Protein AF-A0A0Q4QFF4-F1 (afdb_monomer)

Structure (mmCIF, N/CA/C/O backbone):
data_AF-A0A0Q4QFF4-F1
#
_entry.id   AF-A0A0Q4QFF4-F1
#
loop_
_atom_site.group_PDB
_atom_site.id
_atom_site.type_symbol
_atom_site.label_atom_id
_atom_site.label_alt_id
_atom_site.label_comp_id
_atom_site.label_asym_id
_atom_site.label_entity_id
_atom_site.label_seq_id
_atom_site.pdbx_PDB_ins_code
_atom_site.Cartn_x
_atom_site.Cartn_y
_atom_site.Cartn_z
_atom_site.occupancy
_atom_site.B_iso_or_equiv
_atom_site.auth_seq_id
_atom_site.auth_comp_id
_atom_site.auth_asym_id
_atom_site.auth_atom_id
_atom_site.pdbx_PDB_model_num
ATOM 1 N N . MET A 1 1 ? 19.809 -1.925 -0.494 1.00 55.62 1 MET A N 1
ATOM 2 C CA . MET A 1 1 ? 20.205 -1.877 0.925 1.00 55.62 1 MET A CA 1
ATOM 3 C C . MET A 1 1 ? 18.982 -1.470 1.728 1.00 55.62 1 MET A C 1
ATOM 5 O O . MET A 1 1 ? 18.421 -0.425 1.428 1.00 55.62 1 MET A O 1
ATOM 9 N N . ASN A 1 2 ? 18.565 -2.294 2.691 1.00 56.81 2 ASN A N 1
ATOM 10 C CA . ASN A 1 2 ? 17.506 -1.934 3.639 1.00 56.81 2 ASN A CA 1
ATOM 11 C C . ASN A 1 2 ? 18.194 -1.428 4.901 1.00 56.81 2 ASN A C 1
ATOM 13 O O . ASN A 1 2 ? 19.084 -2.106 5.424 1.00 56.81 2 ASN A O 1
ATOM 17 N N . ARG A 1 3 ? 17.832 -0.232 5.363 1.00 56.16 3 ARG A N 1
ATOM 18 C CA . ARG A 1 3 ? 18.424 0.361 6.559 1.00 56.16 3 ARG A CA 1
ATOM 19 C C . ARG A 1 3 ? 17.317 0.742 7.530 1.00 56.16 3 ARG A C 1
ATOM 21 O O . ARG A 1 3 ? 16.656 1.761 7.370 1.00 56.16 3 ARG A O 1
ATOM 28 N N . GLN A 1 4 ? 17.153 -0.077 8.563 1.00 70.06 4 GLN A N 1
ATOM 29 C CA . GLN A 1 4 ? 16.378 0.302 9.736 1.00 70.06 4 GLN A CA 1
ATOM 30 C C . GLN A 1 4 ? 17.232 1.244 10.588 1.00 70.06 4 GLN A C 1
ATOM 32 O O . GLN A 1 4 ? 18.319 0.869 11.034 1.00 70.06 4 GLN A O 1
ATOM 37 N N . LEU A 1 5 ? 16.771 2.477 10.786 1.00 58.22 5 LEU A N 1
ATOM 38 C CA . LEU A 1 5 ? 17.536 3.497 11.507 1.00 58.22 5 LEU A CA 1
ATOM 39 C C . LEU A 1 5 ? 17.232 3.489 13.009 1.00 58.22 5 LEU A C 1
ATOM 41 O O . LEU A 1 5 ? 18.098 3.871 13.800 1.00 58.22 5 LEU A O 1
ATOM 45 N N . ARG A 1 6 ? 16.037 3.030 13.414 1.00 56.00 6 ARG A N 1
ATOM 46 C CA . ARG A 1 6 ? 15.617 2.908 14.820 1.00 56.00 6 ARG A CA 1
ATOM 47 C C . ARG A 1 6 ? 14.670 1.726 15.056 1.00 56.00 6 ARG A C 1
ATOM 49 O O . ARG A 1 6 ? 13.931 1.314 14.165 1.00 56.00 6 ARG A O 1
ATOM 56 N N . PHE A 1 7 ? 14.702 1.198 16.278 1.00 49.38 7 PHE A N 1
ATOM 57 C CA . PHE A 1 7 ? 13.760 0.196 16.780 1.00 49.38 7 PHE A CA 1
ATOM 58 C C . PHE A 1 7 ? 12.780 0.882 17.737 1.00 49.38 7 PHE A C 1
ATOM 60 O O . PHE A 1 7 ? 13.212 1.629 18.617 1.00 49.38 7 PHE A O 1
ATOM 67 N N . TYR A 1 8 ? 11.480 0.641 17.570 1.00 56.25 8 TYR A N 1
ATOM 68 C CA . TYR A 1 8 ? 10.456 1.147 18.481 1.00 56.25 8 TYR A CA 1
ATOM 69 C C . TYR A 1 8 ? 10.035 0.041 19.442 1.00 56.25 8 TYR A C 1
ATOM 71 O O . TYR A 1 8 ? 9.457 -0.957 19.033 1.00 56.25 8 TYR A O 1
ATOM 79 N N . GLU A 1 9 ? 10.316 0.218 20.733 1.00 48.72 9 GLU A N 1
ATOM 80 C CA . GLU A 1 9 ? 9.794 -0.672 21.783 1.00 48.72 9 GLU A CA 1
ATOM 81 C C . GLU A 1 9 ? 8.404 -0.231 22.280 1.00 48.72 9 GLU A C 1
ATOM 83 O O . GLU A 1 9 ? 7.722 -0.985 22.973 1.00 48.72 9 GLU A O 1
ATOM 88 N N . ASN A 1 10 ? 7.961 0.985 21.930 1.00 52.47 10 ASN A N 1
ATOM 89 C CA . ASN A 1 10 ? 6.735 1.574 22.460 1.00 52.47 10 ASN A CA 1
ATOM 90 C C . ASN A 1 10 ? 5.576 1.523 21.449 1.00 52.47 10 ASN A C 1
ATOM 92 O O . ASN A 1 10 ? 5.543 2.292 20.488 1.00 52.47 10 ASN A O 1
ATOM 96 N N . LYS A 1 11 ? 4.588 0.661 21.723 1.00 59.59 11 LYS A N 1
ATOM 97 C CA . LYS A 1 11 ? 3.359 0.491 20.925 1.00 59.59 11 LYS A CA 1
ATOM 98 C C . LYS A 1 11 ? 2.520 1.764 20.780 1.00 59.59 11 LYS A C 1
ATOM 100 O O . LYS A 1 11 ? 1.732 1.865 19.847 1.00 59.59 11 LYS A O 1
ATOM 105 N N . GLU A 1 12 ? 2.681 2.742 21.672 1.00 61.84 12 GLU A N 1
ATOM 106 C CA . GLU A 1 12 ? 1.946 4.011 21.585 1.00 61.84 12 GLU A CA 1
ATOM 107 C C . GLU A 1 12 ? 2.327 4.839 20.353 1.00 61.84 12 GLU A C 1
ATOM 109 O O . GLU A 1 12 ? 1.502 5.600 19.850 1.00 61.84 12 GLU A O 1
ATOM 114 N N . LEU A 1 13 ? 3.542 4.662 19.825 1.00 61.47 13 LEU A N 1
ATOM 115 C CA . LEU A 1 13 ? 4.001 5.399 18.650 1.00 61.47 13 LEU A CA 1
ATOM 116 C C . LEU A 1 13 ? 3.318 4.922 17.366 1.00 61.47 13 LEU A C 1
ATOM 118 O O . LEU A 1 13 ? 3.012 5.762 16.528 1.00 61.47 13 LEU A O 1
ATOM 122 N N . GLY A 1 14 ? 2.969 3.635 17.242 1.00 61.97 14 GLY A N 1
ATOM 123 C CA . GLY A 1 14 ? 2.238 3.103 16.079 1.00 61.97 14 GLY A CA 1
ATOM 124 C C . GLY A 1 14 ? 0.852 3.735 15.872 1.00 61.97 14 GLY A C 1
ATOM 125 O O . GLY A 1 14 ? 0.337 3.747 14.755 1.00 61.97 14 GLY A O 1
ATOM 126 N N . ASN A 1 15 ? 0.273 4.322 16.929 1.00 70.94 15 ASN A N 1
ATOM 127 C CA . ASN A 1 15 ? -0.985 5.077 16.875 1.00 70.94 15 ASN A CA 1
ATOM 128 C C . ASN A 1 15 ? -0.821 6.523 16.384 1.00 70.94 15 ASN A C 1
ATOM 130 O O . ASN A 1 15 ? -1.822 7.191 16.100 1.00 70.94 15 ASN A O 1
ATOM 134 N N . LEU A 1 16 ? 0.406 7.036 16.322 1.00 80.94 16 LEU A N 1
ATOM 135 C CA . LEU A 1 16 ? 0.681 8.363 15.795 1.00 80.94 16 LEU A CA 1
ATOM 136 C C . LEU A 1 16 ? 0.785 8.313 14.268 1.00 80.94 16 LEU A C 1
ATOM 138 O O . LEU A 1 16 ? 1.124 7.290 13.675 1.00 80.94 16 LEU A O 1
ATOM 142 N N . ARG A 1 17 ? 0.458 9.434 13.624 1.00 86.75 17 ARG A N 1
ATOM 143 C CA . ARG A 1 17 ? 0.430 9.530 12.165 1.00 86.75 17 ARG A CA 1
ATOM 144 C C . ARG A 1 17 ? 1.851 9.691 11.622 1.00 86.75 17 ARG A C 1
ATOM 146 O O . ARG A 1 17 ? 2.509 10.688 11.911 1.00 86.75 17 ARG A O 1
ATOM 153 N N . HIS A 1 18 ? 2.303 8.684 10.884 1.00 92.75 18 HIS A N 1
ATOM 154 C CA . HIS A 1 18 ? 3.597 8.648 10.203 1.00 92.75 18 HIS A CA 1
ATOM 155 C C . HIS A 1 18 ? 3.487 9.239 8.800 1.00 92.75 18 HIS A C 1
ATOM 157 O O . HIS A 1 18 ? 2.382 9.415 8.284 1.00 92.75 18 HIS A O 1
ATOM 163 N N . LYS A 1 19 ? 4.631 9.493 8.165 1.00 95.06 19 LYS A N 1
ATOM 164 C CA . LYS A 1 19 ? 4.699 9.856 6.748 1.00 95.06 19 LYS A CA 1
ATOM 165 C C . LYS A 1 19 ? 5.555 8.853 6.001 1.00 95.06 19 LYS A C 1
ATOM 167 O O . LYS A 1 19 ? 6.591 8.430 6.504 1.00 95.06 19 LYS A O 1
ATOM 172 N N . ALA A 1 20 ? 5.144 8.496 4.798 1.00 95.38 20 ALA A N 1
ATOM 173 C CA . ALA A 1 20 ? 5.940 7.673 3.910 1.00 95.38 20 ALA A CA 1
ATOM 174 C C . ALA A 1 20 ? 5.955 8.233 2.493 1.00 95.38 20 ALA A C 1
ATOM 176 O O . ALA A 1 20 ? 5.012 8.874 2.026 1.00 95.38 20 ALA A O 1
ATOM 177 N N . SER A 1 21 ? 7.048 7.951 1.796 1.00 95.25 21 SER A N 1
ATOM 178 C CA . SER A 1 21 ? 7.182 8.195 0.367 1.00 95.25 21 SER A CA 1
ATOM 179 C C . SER A 1 21 ? 7.763 6.966 -0.312 1.00 95.25 21 SER A C 1
ATOM 181 O O . SER A 1 21 ? 8.616 6.278 0.257 1.00 95.25 21 SER A O 1
ATOM 183 N N . PHE A 1 22 ? 7.304 6.700 -1.531 1.00 95.31 22 PHE A N 1
ATOM 184 C CA . PHE A 1 22 ? 7.865 5.668 -2.392 1.00 95.31 22 PHE A CA 1
ATOM 185 C C . PHE A 1 22 ? 7.990 6.176 -3.827 1.00 95.31 22 PHE A C 1
ATOM 187 O O . PHE A 1 22 ? 7.211 7.018 -4.281 1.00 95.31 22 PHE A O 1
ATOM 194 N N . ALA A 1 23 ? 8.986 5.660 -4.538 1.00 94.12 23 ALA A N 1
ATOM 195 C CA . ALA A 1 23 ? 9.264 6.016 -5.920 1.00 94.12 23 ALA A CA 1
ATOM 196 C C . ALA A 1 23 ? 9.871 4.829 -6.672 1.00 94.12 23 ALA A C 1
ATOM 198 O O . ALA A 1 23 ? 10.491 3.946 -6.066 1.00 94.12 23 ALA A O 1
ATOM 199 N N . ALA A 1 24 ? 9.725 4.851 -7.998 1.00 93.44 24 ALA A N 1
ATOM 200 C CA . ALA A 1 24 ? 10.491 4.012 -8.903 1.00 93.44 24 ALA A CA 1
ATOM 201 C C . ALA A 1 24 ? 11.163 4.866 -9.985 1.00 93.44 24 ALA A C 1
ATOM 203 O O . ALA A 1 24 ? 10.656 5.912 -10.386 1.00 93.44 24 ALA A O 1
ATOM 204 N N . ALA A 1 25 ? 12.315 4.415 -10.474 1.00 91.75 25 ALA A N 1
ATOM 205 C CA . ALA A 1 25 ? 13.051 5.086 -11.536 1.00 91.75 25 ALA A CA 1
ATOM 206 C C . ALA A 1 25 ? 13.694 4.082 -12.495 1.00 91.75 25 ALA A C 1
ATOM 208 O O . ALA A 1 25 ? 14.156 3.010 -12.090 1.00 91.75 25 ALA A O 1
ATOM 209 N N . HIS A 1 26 ? 13.792 4.473 -13.765 1.00 90.75 26 HIS A N 1
ATOM 210 C CA . HIS A 1 26 ? 14.536 3.716 -14.764 1.00 90.75 26 HIS A CA 1
ATOM 211 C C . HIS A 1 26 ? 16.027 3.620 -14.406 1.00 90.75 26 HIS A C 1
ATOM 213 O O . HIS A 1 26 ? 16.663 4.596 -14.003 1.00 90.75 26 HIS A O 1
ATOM 219 N N . SER A 1 27 ? 16.596 2.434 -14.613 1.00 81.38 27 SER A N 1
ATOM 220 C CA . SER A 1 27 ? 18.037 2.176 -14.646 1.00 81.38 27 SER A CA 1
ATOM 221 C C . SER A 1 27 ? 18.423 1.556 -15.994 1.00 81.38 27 SER A C 1
ATOM 223 O O . SER A 1 27 ? 17.554 1.005 -16.666 1.00 81.38 27 SER A O 1
ATOM 225 N N . PRO A 1 28 ? 19.708 1.595 -16.403 1.00 75.06 28 PRO A N 1
ATOM 226 C CA . PRO A 1 28 ? 20.135 1.128 -17.728 1.00 75.06 28 PRO A CA 1
ATOM 227 C C . PRO A 1 28 ? 19.685 -0.293 -18.113 1.00 75.06 28 PRO A C 1
ATOM 229 O O . PRO A 1 28 ? 19.409 -0.525 -19.282 1.00 75.06 28 PRO A O 1
ATOM 232 N N . ASP A 1 29 ? 19.551 -1.203 -17.138 1.00 79.62 29 ASP A N 1
ATOM 233 C CA . ASP A 1 29 ? 19.195 -2.617 -17.366 1.00 79.62 29 ASP A CA 1
ATOM 234 C C . ASP A 1 29 ? 18.102 -3.135 -16.407 1.00 79.62 29 ASP A C 1
ATOM 236 O O . ASP A 1 29 ? 17.902 -4.340 -16.266 1.00 79.62 29 ASP A O 1
ATOM 240 N N . SER A 1 30 ? 17.472 -2.249 -15.635 1.00 85.88 30 SER A N 1
ATOM 241 C CA . SER A 1 30 ? 16.569 -2.633 -14.544 1.00 85.88 30 SER A CA 1
ATOM 242 C C . SER A 1 30 ? 15.702 -1.450 -14.115 1.00 85.88 30 SER A C 1
ATOM 244 O O . SER A 1 30 ? 15.835 -0.347 -14.642 1.00 85.88 30 SER A O 1
ATOM 246 N N . MET A 1 31 ? 14.893 -1.638 -13.079 1.00 92.12 31 MET A N 1
ATOM 247 C CA . MET A 1 31 ? 14.288 -0.530 -12.342 1.00 92.12 31 MET A CA 1
ATOM 248 C C . MET A 1 31 ? 14.974 -0.368 -10.987 1.00 92.12 31 MET A C 1
ATOM 250 O O . MET A 1 31 ? 15.637 -1.284 -10.489 1.00 92.12 31 MET A O 1
ATOM 254 N N . SER A 1 32 ? 14.839 0.812 -10.404 1.00 92.88 32 SER A N 1
ATOM 255 C CA . SER A 1 32 ? 15.234 1.121 -9.034 1.00 92.88 32 SER A CA 1
ATOM 256 C C . SER A 1 32 ? 14.003 1.550 -8.264 1.00 92.88 32 SER A C 1
ATOM 258 O O . SER A 1 32 ? 13.170 2.261 -8.814 1.00 92.88 32 SER A O 1
ATOM 260 N N . ILE A 1 33 ? 13.909 1.141 -7.005 1.00 94.19 33 ILE A N 1
ATOM 261 C CA . ILE A 1 33 ? 12.884 1.599 -6.074 1.00 94.19 33 ILE A CA 1
ATOM 262 C C . ILE A 1 33 ? 13.537 2.270 -4.873 1.00 94.19 33 ILE A C 1
ATOM 264 O O . ILE A 1 33 ? 14.636 1.893 -4.439 1.00 94.19 33 ILE A O 1
ATOM 268 N N . GLY A 1 34 ? 12.832 3.252 -4.335 1.00 94.44 34 GLY A N 1
ATOM 269 C CA . GLY A 1 34 ? 13.231 3.995 -3.158 1.00 94.44 34 GLY A CA 1
ATOM 270 C C . GLY A 1 34 ? 12.041 4.194 -2.238 1.00 94.44 34 GLY A C 1
ATOM 271 O O . GLY A 1 34 ? 10.935 4.457 -2.704 1.00 94.44 34 GLY A O 1
ATOM 272 N N . ILE A 1 35 ? 12.262 4.018 -0.937 1.00 95.69 35 ILE A N 1
ATOM 273 C CA . ILE A 1 35 ? 11.222 4.123 0.091 1.00 95.69 35 ILE A CA 1
ATOM 274 C C . ILE A 1 35 ? 11.810 4.839 1.296 1.00 95.69 35 ILE A C 1
ATOM 276 O O . ILE A 1 35 ? 12.887 4.464 1.759 1.00 95.69 35 ILE A O 1
ATOM 280 N N . SER A 1 36 ? 11.086 5.813 1.832 1.00 95.56 36 SER A N 1
ATOM 281 C CA . SER A 1 36 ? 11.427 6.484 3.085 1.00 95.56 36 SER A CA 1
ATOM 282 C C . SER A 1 36 ? 10.206 6.555 3.989 1.00 95.56 36 SER A C 1
ATOM 284 O O . SER A 1 36 ? 9.112 6.880 3.521 1.00 95.56 36 SER A O 1
ATOM 286 N N . ILE A 1 37 ? 10.400 6.263 5.273 1.00 95.19 37 ILE A N 1
ATOM 287 C CA . ILE A 1 37 ? 9.377 6.404 6.310 1.00 95.19 37 ILE A CA 1
ATOM 288 C C . ILE A 1 37 ? 9.906 7.344 7.386 1.00 95.19 37 ILE A C 1
ATOM 290 O O . ILE A 1 37 ? 10.995 7.134 7.927 1.00 95.19 37 ILE A O 1
ATOM 294 N N . GLU A 1 38 ? 9.105 8.347 7.716 1.00 94.31 38 GLU A N 1
ATOM 295 C CA . GLU A 1 38 ? 9.328 9.311 8.782 1.00 94.31 38 GLU A CA 1
ATOM 296 C C . GLU A 1 38 ? 8.326 9.100 9.918 1.00 94.31 38 GLU A C 1
ATOM 298 O O . GLU A 1 38 ? 7.142 8.811 9.708 1.00 94.31 38 GLU A O 1
ATOM 303 N N . ASP A 1 39 ? 8.806 9.277 11.142 1.00 91.56 39 ASP A N 1
ATOM 304 C CA . ASP A 1 39 ? 7.951 9.316 12.318 1.00 91.56 39 ASP A CA 1
ATOM 305 C C . ASP A 1 39 ? 7.223 10.665 12.463 1.00 91.56 39 ASP A C 1
ATOM 307 O O . ASP A 1 39 ? 7.478 11.613 11.714 1.00 91.56 39 ASP A O 1
ATOM 311 N N . PRO A 1 40 ? 6.316 10.802 13.445 1.00 89.50 40 PRO A N 1
ATOM 312 C CA . PRO A 1 40 ? 5.570 12.042 13.659 1.00 89.50 40 PRO A CA 1
ATOM 313 C C . PRO A 1 40 ? 6.441 13.264 13.987 1.00 89.50 40 PRO A C 1
ATOM 315 O O . PRO A 1 40 ? 5.957 14.392 13.909 1.00 89.50 40 PRO A O 1
ATOM 318 N N . SER A 1 41 ? 7.704 13.066 14.385 1.00 89.00 41 SER A N 1
ATOM 319 C CA . SER A 1 41 ? 8.654 14.159 14.615 1.00 89.00 41 SER A CA 1
ATOM 320 C C . SER A 1 41 ? 9.333 14.641 13.326 1.00 89.00 41 SER A C 1
ATOM 322 O O . SER A 1 41 ? 10.065 15.629 13.363 1.00 89.00 41 SER A O 1
ATOM 324 N N . GLY A 1 42 ? 9.071 13.975 12.195 1.00 89.31 42 GLY A N 1
ATOM 325 C CA . GLY A 1 42 ? 9.734 14.205 10.912 1.00 89.31 42 GLY A CA 1
ATOM 326 C C . GLY A 1 42 ? 11.098 13.524 10.815 1.00 89.31 42 GLY A C 1
ATOM 327 O O . GLY A 1 42 ? 11.911 13.893 9.972 1.00 89.31 42 GLY A O 1
ATOM 328 N N . MET A 1 43 ? 11.399 12.570 11.702 1.00 90.75 43 MET A N 1
ATOM 329 C CA . MET A 1 43 ? 12.659 11.841 11.657 1.00 90.75 43 MET A CA 1
ATOM 330 C C . MET A 1 43 ? 12.520 10.572 10.817 1.00 90.75 43 MET A C 1
ATOM 332 O O . MET A 1 43 ? 11.670 9.729 11.100 1.00 90.75 43 MET A O 1
ATOM 336 N N . THR A 1 44 ? 13.423 10.383 9.853 1.00 92.12 44 THR A N 1
ATOM 337 C CA . THR A 1 44 ? 13.504 9.149 9.064 1.00 92.12 44 THR A CA 1
ATOM 338 C C . THR A 1 44 ? 13.875 7.951 9.932 1.00 92.12 44 THR A C 1
ATOM 340 O O . THR A 1 44 ? 14.885 7.950 10.643 1.00 92.12 44 THR A O 1
ATOM 343 N N . ILE A 1 45 ? 13.061 6.904 9.849 1.00 91.00 45 ILE A N 1
ATOM 344 C CA . ILE A 1 45 ? 13.173 5.684 10.662 1.00 91.00 45 ILE A CA 1
ATOM 345 C C . ILE A 1 45 ? 13.436 4.441 9.831 1.00 91.00 45 ILE A C 1
ATOM 347 O O . ILE A 1 45 ? 13.982 3.459 10.348 1.00 91.00 45 ILE A O 1
ATOM 351 N N . TRP A 1 46 ? 13.120 4.510 8.541 1.00 93.38 46 TRP A N 1
ATOM 352 C CA . TRP A 1 46 ? 13.371 3.443 7.595 1.00 93.38 46 TRP A CA 1
ATOM 353 C C . TRP A 1 46 ? 13.683 3.995 6.211 1.00 93.38 46 TRP A C 1
ATOM 355 O O . TRP A 1 46 ? 12.995 4.896 5.736 1.00 93.38 46 TRP A O 1
ATOM 365 N N . GLU A 1 47 ? 14.682 3.406 5.557 1.00 95.19 47 GLU A N 1
ATOM 366 C CA . GLU A 1 47 ? 15.031 3.697 4.169 1.00 95.19 47 GLU A CA 1
ATOM 367 C C . GLU A 1 47 ? 15.279 2.400 3.389 1.00 95.19 47 GLU A C 1
ATOM 369 O O . GLU A 1 47 ? 15.963 1.479 3.860 1.00 95.19 47 GLU A O 1
ATOM 374 N N . VAL A 1 48 ? 14.763 2.348 2.163 1.00 93.19 48 VAL A N 1
ATOM 375 C CA . VAL A 1 48 ? 15.076 1.313 1.174 1.00 93.19 48 VAL A CA 1
ATOM 376 C C . VAL A 1 48 ? 15.589 1.976 -0.088 1.00 93.19 48 VAL A C 1
ATOM 378 O O . VAL A 1 48 ? 14.970 2.888 -0.619 1.00 93.19 48 VAL A O 1
ATOM 381 N N . SER A 1 49 ? 16.710 1.470 -0.589 1.00 93.69 49 SER A N 1
ATOM 382 C CA . SER A 1 49 ? 17.268 1.809 -1.898 1.00 93.69 49 SER A CA 1
ATOM 383 C C . SER A 1 49 ? 17.669 0.506 -2.582 1.00 93.69 49 SER A C 1
ATOM 385 O O . SER A 1 49 ? 18.572 -0.196 -2.106 1.00 93.69 49 SER A O 1
ATOM 387 N N . LYS A 1 50 ? 16.952 0.104 -3.635 1.00 89.81 50 LYS A N 1
ATOM 388 C CA . LYS A 1 50 ? 17.063 -1.247 -4.210 1.00 89.81 50 LYS A CA 1
ATOM 389 C C . LYS A 1 50 ? 16.890 -1.229 -5.726 1.00 89.81 50 LYS A C 1
ATOM 391 O O . LYS A 1 50 ? 16.002 -0.561 -6.235 1.00 89.81 50 LYS A O 1
ATOM 396 N N . ARG A 1 51 ? 17.712 -2.005 -6.440 1.00 89.06 51 ARG A N 1
ATOM 397 C CA . ARG A 1 51 ? 17.478 -2.340 -7.852 1.00 89.06 51 ARG A CA 1
ATOM 398 C C . ARG A 1 51 ? 16.584 -3.571 -7.920 1.00 89.06 51 ARG A C 1
ATOM 400 O O . ARG A 1 51 ? 16.815 -4.534 -7.191 1.00 89.06 51 ARG A O 1
ATOM 407 N N . ILE A 1 52 ? 15.585 -3.545 -8.789 1.00 86.12 52 ILE A N 1
ATOM 408 C CA . ILE A 1 52 ? 14.662 -4.657 -9.005 1.00 86.12 52 ILE A CA 1
ATOM 409 C C . ILE A 1 52 ? 14.720 -5.110 -10.459 1.00 86.12 52 ILE A C 1
ATOM 411 O O . ILE A 1 52 ? 14.905 -4.303 -11.371 1.00 86.12 52 ILE A O 1
ATOM 415 N N . ARG A 1 53 ? 14.563 -6.416 -10.670 1.00 85.06 53 ARG A N 1
ATOM 416 C CA . ARG A 1 53 ? 14.631 -7.080 -11.979 1.00 85.06 53 ARG A CA 1
ATOM 417 C C . ARG A 1 53 ? 13.323 -6.935 -12.768 1.00 85.06 53 ARG A C 1
ATOM 419 O O . ARG A 1 53 ? 12.877 -7.867 -13.418 1.00 85.06 53 ARG A O 1
ATOM 426 N N . GLU A 1 54 ? 12.706 -5.765 -12.669 1.00 84.25 54 GLU A N 1
ATOM 427 C CA . GLU A 1 54 ? 11.488 -5.404 -13.382 1.00 84.25 54 GLU A CA 1
ATOM 428 C C . GLU A 1 54 ? 11.857 -4.510 -14.569 1.00 84.25 54 GLU A C 1
ATOM 430 O O . GLU A 1 54 ? 12.782 -3.698 -14.480 1.00 84.25 54 GLU A O 1
ATOM 435 N N . SER A 1 55 ? 11.157 -4.686 -15.683 1.00 83.88 55 SER A N 1
ATOM 436 C CA . SER A 1 55 ? 11.359 -3.929 -16.922 1.00 83.88 55 SER A CA 1
ATOM 437 C C . SER A 1 55 ? 10.211 -2.960 -17.208 1.00 83.88 55 SER A C 1
ATOM 439 O O . SER A 1 55 ? 10.420 -1.954 -17.887 1.00 83.88 55 SER A O 1
ATOM 441 N N . HIS A 1 56 ? 9.030 -3.210 -16.637 1.00 90.50 56 HIS A N 1
ATOM 442 C CA . HIS A 1 56 ? 7.856 -2.357 -16.766 1.00 90.50 56 HIS A CA 1
ATOM 443 C C . HIS A 1 56 ? 7.803 -1.333 -15.631 1.00 90.50 56 HIS A C 1
ATOM 445 O O . HIS A 1 56 ? 7.872 -1.671 -14.451 1.00 90.50 56 HIS A O 1
ATOM 451 N N . PHE A 1 57 ? 7.687 -0.056 -15.992 1.00 93.00 57 PHE A N 1
ATOM 452 C CA . PHE A 1 57 ? 7.736 1.037 -15.023 1.00 93.00 57 PHE A CA 1
ATOM 453 C C . PHE A 1 57 ? 6.587 0.971 -14.009 1.00 93.00 57 PHE A C 1
ATOM 455 O O . PHE A 1 57 ? 6.828 1.036 -12.810 1.00 93.00 57 PHE A O 1
ATOM 462 N N . GLU A 1 58 ? 5.356 0.764 -14.476 1.00 93.56 58 GLU A N 1
ATOM 463 C CA . GLU A 1 58 ? 4.162 0.661 -13.626 1.00 93.56 58 GLU A CA 1
ATOM 464 C C . GLU A 1 58 ? 4.287 -0.474 -12.597 1.00 93.56 58 GLU A C 1
ATOM 466 O O . GLU A 1 58 ? 4.163 -0.243 -11.393 1.00 93.56 58 GLU A O 1
ATOM 471 N N . ARG A 1 59 ? 4.675 -1.676 -13.048 1.00 94.19 59 ARG A N 1
ATOM 472 C CA . ARG A 1 59 ? 4.981 -2.813 -12.165 1.00 94.19 59 ARG A CA 1
ATOM 473 C C . ARG A 1 59 ? 6.050 -2.468 -11.129 1.00 94.19 59 ARG A C 1
ATOM 475 O O . ARG A 1 59 ? 5.925 -2.852 -9.967 1.00 94.19 59 ARG A O 1
ATOM 482 N N . ALA A 1 60 ? 7.087 -1.721 -11.511 1.00 94.25 60 ALA A N 1
ATOM 483 C CA . ALA A 1 60 ? 8.127 -1.286 -10.583 1.00 94.25 60 ALA A CA 1
ATOM 484 C C . ALA A 1 60 ? 7.601 -0.316 -9.516 1.00 94.25 60 ALA A C 1
ATOM 486 O O . ALA A 1 60 ? 8.015 -0.410 -8.357 1.00 94.25 60 ALA A O 1
ATOM 487 N N . VAL A 1 61 ? 6.666 0.569 -9.871 1.00 95.19 61 VAL A N 1
ATOM 488 C CA . VAL A 1 61 ? 6.009 1.451 -8.899 1.00 95.19 61 VAL A CA 1
ATOM 489 C C . VAL A 1 61 ? 5.130 0.646 -7.938 1.00 95.19 61 VAL A C 1
ATOM 491 O O . VAL A 1 61 ? 5.220 0.856 -6.727 1.00 95.19 61 VAL A O 1
ATOM 494 N N . TYR A 1 62 ? 4.358 -0.333 -8.425 1.00 95.12 62 TYR A N 1
ATOM 495 C CA . TYR A 1 62 ? 3.617 -1.236 -7.539 1.00 95.12 62 TYR A CA 1
ATOM 496 C C . TYR A 1 62 ? 4.540 -2.057 -6.634 1.00 95.12 62 TYR A C 1
ATOM 498 O O . TYR A 1 62 ? 4.257 -2.198 -5.449 1.00 95.12 62 TYR A O 1
ATOM 506 N N . CYS A 1 63 ? 5.678 -2.541 -7.138 1.00 94.56 63 CYS A N 1
ATOM 507 C CA . CYS A 1 63 ? 6.679 -3.214 -6.307 1.00 94.56 63 CYS A CA 1
ATOM 508 C C . CYS A 1 63 ? 7.195 -2.304 -5.179 1.00 94.56 63 CYS A C 1
ATOM 510 O O . CYS A 1 63 ? 7.362 -2.765 -4.050 1.00 94.56 63 CYS A O 1
ATOM 512 N N . ALA A 1 64 ? 7.439 -1.020 -5.466 1.00 95.31 64 ALA A N 1
ATOM 513 C CA . ALA A 1 64 ? 7.850 -0.045 -4.456 1.00 95.31 64 ALA A CA 1
ATOM 514 C C . ALA A 1 64 ? 6.764 0.167 -3.389 1.00 95.31 64 ALA A C 1
ATOM 516 O O . ALA A 1 64 ? 7.074 0.198 -2.198 1.00 95.31 64 ALA A O 1
ATOM 517 N N . LEU A 1 65 ? 5.499 0.265 -3.808 1.00 96.00 65 LEU A N 1
ATOM 518 C CA . LEU A 1 65 ? 4.362 0.381 -2.899 1.00 96.00 65 LEU A CA 1
ATOM 519 C C . LEU A 1 65 ? 4.202 -0.871 -2.024 1.00 96.00 65 LEU A C 1
ATOM 521 O O . LEU A 1 65 ? 4.073 -0.747 -0.813 1.00 96.00 65 LEU A O 1
ATOM 525 N N . ILE A 1 66 ? 4.257 -2.070 -2.605 1.00 95.38 66 ILE A N 1
ATOM 526 C CA . ILE A 1 66 ? 4.138 -3.337 -1.865 1.00 95.38 66 ILE A CA 1
ATOM 527 C C . ILE A 1 66 ? 5.242 -3.455 -0.812 1.00 95.38 66 ILE A C 1
ATOM 529 O O . ILE A 1 66 ? 4.949 -3.744 0.344 1.00 95.38 66 ILE A O 1
ATOM 533 N N . GLU A 1 67 ? 6.499 -3.182 -1.173 1.00 94.50 67 GLU A N 1
ATOM 534 C CA . GLU A 1 67 ? 7.608 -3.232 -0.212 1.00 94.50 67 GLU A CA 1
ATOM 535 C C . GLU A 1 67 ? 7.431 -2.171 0.894 1.00 94.50 67 GLU A C 1
ATOM 537 O O . GLU A 1 67 ? 7.702 -2.456 2.060 1.00 94.50 67 GLU A O 1
ATOM 542 N N . LEU A 1 68 ? 6.905 -0.977 0.582 1.00 96.00 68 LEU A N 1
ATOM 543 C CA . LEU A 1 68 ? 6.559 0.019 1.604 1.00 96.00 68 LEU A CA 1
ATOM 544 C C . LEU A 1 68 ? 5.501 -0.527 2.578 1.00 96.00 68 LEU A C 1
ATOM 546 O O . LEU A 1 68 ? 5.670 -0.411 3.792 1.00 96.00 68 LEU A O 1
ATOM 550 N N . LEU A 1 69 ? 4.430 -1.129 2.064 1.00 95.19 69 LEU A N 1
ATOM 551 C CA . LEU A 1 69 ? 3.339 -1.674 2.874 1.00 95.19 69 LEU A CA 1
ATOM 552 C C . LEU A 1 69 ? 3.811 -2.833 3.764 1.00 95.19 69 LEU A C 1
ATOM 554 O O . LEU A 1 69 ? 3.458 -2.877 4.941 1.00 95.19 69 LEU A O 1
ATOM 558 N N . GLU A 1 70 ? 4.689 -3.703 3.263 1.00 91.31 70 GLU A N 1
ATOM 559 C CA . GLU A 1 70 ? 5.328 -4.753 4.068 1.00 91.31 70 GLU A CA 1
ATOM 560 C C . GLU A 1 70 ? 6.095 -4.168 5.263 1.00 91.31 70 GLU A C 1
ATOM 562 O O . GLU A 1 70 ? 5.981 -4.670 6.385 1.00 91.31 70 GLU A O 1
ATOM 567 N N . ILE A 1 71 ? 6.835 -3.076 5.048 1.00 91.44 71 ILE A N 1
ATOM 568 C CA . ILE A 1 71 ? 7.578 -2.390 6.112 1.00 91.44 71 ILE A CA 1
ATOM 569 C C . ILE A 1 71 ? 6.616 -1.748 7.118 1.00 91.44 71 ILE A C 1
ATOM 571 O O . ILE A 1 71 ? 6.836 -1.857 8.323 1.00 91.44 71 ILE A O 1
ATOM 575 N N . ILE A 1 72 ? 5.535 -1.113 6.656 1.00 90.94 72 ILE A N 1
ATOM 576 C CA . ILE A 1 72 ? 4.498 -0.523 7.522 1.00 90.94 72 ILE A CA 1
ATOM 577 C C . ILE A 1 72 ? 3.901 -1.592 8.444 1.00 90.94 72 ILE A C 1
ATOM 579 O O . ILE A 1 72 ? 3.805 -1.374 9.655 1.00 90.94 72 ILE A O 1
ATOM 583 N N . HIS A 1 73 ? 3.569 -2.763 7.892 1.00 87.06 73 HIS A N 1
ATOM 584 C CA . HIS A 1 73 ? 3.056 -3.904 8.655 1.00 87.06 73 HIS A CA 1
ATOM 585 C C . HIS A 1 73 ? 4.089 -4.442 9.645 1.00 87.06 73 HIS A C 1
ATOM 587 O O . HIS A 1 73 ? 3.757 -4.698 10.802 1.00 87.06 73 HIS A O 1
ATOM 593 N N . GLN A 1 74 ? 5.352 -4.561 9.228 1.00 85.62 74 GLN A N 1
ATOM 594 C CA . GLN A 1 74 ? 6.451 -4.980 10.101 1.00 85.62 74 GLN A CA 1
ATOM 595 C C . GLN A 1 74 ? 6.666 -4.013 11.277 1.00 85.62 74 GLN A C 1
ATOM 597 O O . GLN A 1 74 ? 7.023 -4.449 12.372 1.00 85.62 74 GLN A O 1
ATOM 602 N N . LEU A 1 75 ? 6.463 -2.714 11.054 1.00 85.06 75 LEU A N 1
ATOM 603 C CA . LEU A 1 75 ? 6.593 -1.666 12.067 1.00 85.06 75 LEU A CA 1
ATOM 604 C C . LEU A 1 75 ? 5.325 -1.477 12.917 1.00 85.06 75 LEU A C 1
ATOM 606 O O . LEU A 1 75 ? 5.327 -0.628 13.806 1.00 85.06 75 LEU A O 1
ATOM 610 N N . GLU A 1 76 ? 4.262 -2.248 12.661 1.00 86.75 76 GLU A N 1
ATOM 611 C CA . GLU A 1 76 ? 2.951 -2.110 13.311 1.00 86.75 76 GLU A CA 1
ATOM 612 C C . GLU A 1 76 ? 2.401 -0.663 13.237 1.00 86.75 76 GLU A C 1
ATOM 614 O O . GLU A 1 76 ? 1.772 -0.168 14.176 1.00 86.75 76 GLU A O 1
ATOM 619 N N . ILE A 1 77 ? 2.647 0.046 12.125 1.00 84.31 77 ILE A N 1
ATOM 620 C CA . ILE A 1 77 ? 2.151 1.415 11.916 1.00 84.31 77 ILE A CA 1
ATOM 621 C C . ILE A 1 77 ? 0.662 1.361 11.560 1.00 84.31 77 ILE A C 1
ATOM 623 O O . ILE A 1 77 ? 0.265 0.770 10.559 1.00 84.31 77 ILE A O 1
ATOM 627 N N . LEU A 1 78 ? -0.173 2.021 12.365 1.00 81.50 78 LEU A N 1
ATOM 628 C CA . LEU A 1 78 ? -1.631 2.003 12.197 1.00 81.50 78 LEU A CA 1
ATOM 629 C C . LEU A 1 78 ? -2.165 3.230 11.453 1.00 81.50 78 LEU A C 1
ATOM 631 O O . LEU A 1 78 ? -3.290 3.198 10.951 1.00 81.50 78 LEU A O 1
ATOM 635 N N . ARG A 1 79 ? -1.391 4.324 11.430 1.00 87.00 79 ARG A N 1
ATOM 636 C CA . ARG A 1 79 ? -1.772 5.599 10.811 1.00 87.00 79 ARG A CA 1
ATOM 637 C C . ARG A 1 79 ? -0.641 6.161 9.963 1.00 87.00 79 ARG A C 1
ATOM 639 O O . ARG A 1 79 ? 0.423 6.454 10.511 1.00 87.00 79 ARG A O 1
ATOM 646 N N . ILE A 1 80 ? -0.874 6.369 8.670 1.00 93.88 80 ILE A N 1
ATOM 647 C CA . ILE A 1 80 ? 0.183 6.831 7.766 1.00 93.88 80 ILE A CA 1
ATOM 648 C C . ILE A 1 80 ? -0.324 7.701 6.615 1.00 93.88 80 ILE A C 1
ATOM 650 O O . ILE A 1 80 ? -1.340 7.398 6.003 1.00 93.88 80 ILE A O 1
ATOM 654 N N . ASP A 1 81 ? 0.420 8.758 6.307 1.00 95.00 81 ASP A N 1
ATOM 655 C CA . ASP A 1 81 ? 0.236 9.559 5.099 1.00 95.00 81 ASP A CA 1
ATOM 656 C C . ASP A 1 81 ? 1.256 9.096 4.052 1.00 95.00 81 ASP A C 1
ATOM 658 O O . ASP A 1 81 ? 2.467 9.233 4.255 1.00 95.00 81 ASP A O 1
ATOM 662 N N . ILE A 1 82 ? 0.784 8.511 2.954 1.00 95.69 82 ILE A N 1
ATOM 663 C CA . ILE A 1 82 ? 1.622 7.969 1.884 1.00 95.69 82 ILE A CA 1
ATOM 664 C C . ILE A 1 82 ? 1.627 8.947 0.713 1.00 95.69 82 ILE A C 1
ATOM 666 O O . ILE A 1 82 ? 0.582 9.392 0.245 1.00 95.69 82 ILE A O 1
ATOM 670 N N . THR A 1 83 ? 2.819 9.249 0.206 1.00 94.50 83 THR A N 1
ATOM 671 C CA . THR A 1 83 ? 3.002 10.118 -0.958 1.00 94.50 83 THR A CA 1
ATOM 672 C C . THR A 1 83 ? 3.729 9.399 -2.088 1.00 94.50 83 THR A C 1
ATOM 674 O O . THR A 1 83 ? 4.696 8.665 -1.869 1.00 94.50 83 THR A O 1
ATOM 677 N N . CYS A 1 84 ? 3.265 9.628 -3.314 1.00 91.62 84 CYS A N 1
ATOM 678 C CA . CYS A 1 84 ? 3.875 9.128 -4.544 1.00 91.62 84 CYS A CA 1
ATOM 679 C C . CYS A 1 84 ? 3.885 10.236 -5.599 1.00 91.62 84 CYS A C 1
ATOM 681 O O . CYS A 1 84 ? 3.045 11.128 -5.560 1.00 91.62 84 CYS A O 1
ATOM 683 N N . LYS A 1 85 ? 4.810 10.191 -6.560 1.00 87.06 85 LYS A N 1
ATOM 684 C CA . LYS A 1 85 ? 4.809 11.101 -7.723 1.00 87.06 85 LYS A CA 1
ATOM 685 C C . LYS A 1 85 ? 4.115 10.541 -8.958 1.00 87.06 85 LYS A C 1
ATOM 687 O O . LYS A 1 85 ? 3.956 11.246 -9.947 1.00 87.06 85 LYS A O 1
ATOM 692 N N . HIS A 1 86 ? 3.719 9.277 -8.927 1.00 89.50 86 HIS A N 1
ATOM 693 C CA . HIS A 1 86 ? 3.108 8.620 -10.072 1.00 89.50 86 HIS A CA 1
ATOM 694 C C . HIS A 1 86 ? 1.592 8.734 -9.958 1.00 89.50 86 HIS A C 1
ATOM 696 O O . HIS A 1 86 ? 0.958 7.940 -9.265 1.00 89.50 86 HIS A O 1
ATOM 702 N N . SER A 1 87 ? 1.032 9.752 -10.621 1.00 89.19 87 SER A N 1
ATOM 703 C CA . SER A 1 87 ? -0.406 10.050 -10.614 1.00 89.19 87 SER A CA 1
ATOM 704 C C . SER A 1 87 ? -1.251 8.848 -10.999 1.00 89.19 87 SER A C 1
ATOM 706 O O . SER A 1 87 ? -2.249 8.597 -10.339 1.00 89.19 87 SER A O 1
ATOM 708 N N . ASP A 1 88 ? -0.814 8.070 -11.990 1.00 91.06 88 ASP A N 1
ATOM 709 C CA . ASP A 1 88 ? -1.569 6.920 -12.491 1.00 91.06 88 ASP A CA 1
ATOM 710 C C . ASP A 1 88 ? -1.835 5.892 -11.384 1.00 91.06 88 ASP A C 1
ATOM 712 O O . ASP A 1 88 ? -2.963 5.443 -11.223 1.00 91.06 88 ASP A O 1
ATOM 716 N N . ILE A 1 89 ? -0.833 5.605 -10.547 1.00 91.56 89 ILE A N 1
ATOM 717 C CA . ILE A 1 89 ? -0.945 4.642 -9.441 1.00 91.56 89 ILE A CA 1
ATOM 718 C C . ILE A 1 89 ? -1.882 5.162 -8.350 1.00 91.56 89 ILE A C 1
ATOM 720 O O . ILE A 1 89 ? -2.696 4.409 -7.818 1.00 91.56 89 ILE A O 1
ATOM 724 N N . VAL A 1 90 ? -1.782 6.456 -8.024 1.00 91.00 90 VAL A N 1
ATOM 725 C CA . VAL A 1 90 ? -2.684 7.099 -7.057 1.00 91.00 90 VAL A CA 1
ATOM 726 C C . VAL A 1 90 ? -4.120 7.053 -7.578 1.00 91.00 90 VAL A C 1
ATOM 728 O O . VAL A 1 90 ? -5.026 6.678 -6.844 1.00 91.00 90 VAL A O 1
ATOM 731 N N . GLU A 1 91 ? -4.337 7.369 -8.854 1.00 90.12 91 GLU A N 1
ATOM 732 C CA . GLU A 1 91 ? -5.658 7.352 -9.485 1.00 90.12 91 GLU A CA 1
ATOM 733 C C . GLU A 1 91 ? -6.225 5.933 -9.652 1.00 90.12 91 GLU A C 1
ATOM 735 O O . GLU A 1 91 ? -7.428 5.742 -9.503 1.00 90.12 91 GLU A O 1
ATOM 740 N N . GLN A 1 92 ? -5.398 4.926 -9.930 1.00 90.50 92 GLN A N 1
ATOM 741 C CA . GLN A 1 92 ? -5.826 3.522 -9.991 1.00 90.50 92 GLN A CA 1
ATOM 742 C C . GLN A 1 92 ? -6.293 3.009 -8.627 1.00 90.50 92 GLN A C 1
ATOM 744 O O . GLN A 1 92 ? -7.272 2.273 -8.554 1.00 90.50 92 GLN A O 1
ATOM 749 N N . ILE A 1 93 ? -5.626 3.420 -7.545 1.00 88.69 93 ILE A N 1
ATOM 750 C CA . ILE A 1 93 ? -5.982 3.023 -6.177 1.00 88.69 93 ILE A CA 1
ATOM 751 C C . ILE A 1 93 ? -7.192 3.818 -5.666 1.00 88.69 93 ILE A C 1
ATOM 753 O O . ILE A 1 93 ? -8.143 3.230 -5.164 1.00 88.69 93 ILE A O 1
ATOM 757 N N . GLU A 1 94 ? -7.187 5.144 -5.796 1.00 85.12 94 GLU A N 1
ATOM 758 C CA . GLU A 1 94 ? -8.205 6.007 -5.177 1.00 85.12 94 GLU A CA 1
ATOM 759 C C . GLU A 1 94 ? -9.447 6.232 -6.057 1.00 85.12 94 GLU A C 1
ATOM 761 O O . GLU A 1 94 ? -10.534 6.484 -5.539 1.00 85.12 94 GLU A O 1
ATOM 766 N N . ALA A 1 95 ? -9.309 6.178 -7.387 1.00 73.50 95 ALA A N 1
ATOM 767 C CA . ALA A 1 95 ? -10.349 6.599 -8.332 1.00 73.50 95 ALA A CA 1
ATOM 768 C C . ALA A 1 95 ? -10.885 5.470 -9.231 1.00 73.50 95 ALA A C 1
ATOM 770 O O . ALA A 1 95 ? -11.545 5.770 -10.229 1.00 73.50 95 ALA A O 1
ATOM 771 N N . ASP A 1 96 ? -10.626 4.205 -8.877 1.00 73.69 96 ASP A N 1
ATOM 772 C CA . ASP A 1 96 ? -11.149 3.007 -9.561 1.00 73.69 96 ASP A CA 1
ATOM 773 C C . ASP A 1 96 ? -10.889 3.032 -11.082 1.00 73.69 96 ASP A C 1
ATOM 775 O O . ASP A 1 96 ? -11.771 2.785 -11.911 1.00 73.69 96 ASP A O 1
ATOM 779 N N . ARG A 1 97 ? -9.669 3.431 -11.472 1.00 83.38 97 ARG A N 1
ATOM 780 C CA . ARG A 1 97 ? -9.243 3.415 -12.878 1.00 83.38 97 ARG A CA 1
ATOM 781 C C . ARG A 1 97 ? -8.794 2.028 -13.314 1.00 83.38 97 ARG A C 1
ATOM 783 O O . ARG A 1 97 ? -8.310 1.228 -12.522 1.00 83.38 97 ARG A O 1
ATOM 790 N N . GLU A 1 98 ? -8.909 1.782 -14.617 1.00 87.31 98 GLU A N 1
ATOM 791 C CA . GLU A 1 98 ? -8.457 0.538 -15.233 1.00 87.31 98 GLU A CA 1
ATOM 792 C C . GLU A 1 98 ? -6.941 0.359 -15.049 1.00 87.31 98 GLU A C 1
ATOM 794 O O . GLU A 1 98 ? -6.142 1.248 -15.356 1.00 87.31 98 GLU A O 1
ATOM 799 N N . VAL A 1 99 ? -6.563 -0.806 -14.528 1.00 88.19 99 VAL A N 1
ATOM 800 C CA . VAL A 1 99 ? -5.172 -1.225 -14.343 1.00 88.19 99 VAL A CA 1
ATOM 801 C C . VAL A 1 99 ? -4.759 -2.069 -15.539 1.00 88.19 99 VAL A C 1
ATOM 803 O O . VAL A 1 99 ? -5.537 -2.901 -16.019 1.00 88.19 99 VAL A O 1
ATOM 806 N N . ALA A 1 100 ? -3.534 -1.875 -16.026 1.00 87.69 100 ALA A N 1
ATOM 807 C CA . ALA A 1 100 ? -3.012 -2.684 -17.116 1.00 87.69 100 ALA A CA 1
ATOM 808 C C . ALA A 1 100 ? -3.032 -4.180 -16.744 1.00 87.69 100 ALA A C 1
ATOM 810 O O . ALA A 1 100 ? -2.708 -4.573 -15.621 1.00 87.69 100 ALA A O 1
ATOM 811 N N . ALA A 1 101 ? -3.408 -5.039 -17.695 1.00 85.38 101 ALA A N 1
ATOM 812 C CA . ALA A 1 101 ? -3.572 -6.473 -17.443 1.00 85.38 101 ALA A CA 1
ATOM 813 C C . ALA A 1 101 ? -2.282 -7.161 -16.955 1.00 85.38 101 ALA A C 1
ATOM 815 O O . ALA A 1 101 ? -2.349 -8.180 -16.275 1.00 85.38 101 ALA A O 1
ATOM 816 N N . ASP A 1 102 ? -1.116 -6.612 -17.299 1.00 86.94 102 ASP A N 1
ATOM 817 C CA . ASP A 1 102 ? 0.194 -7.086 -16.855 1.00 86.94 102 ASP A CA 1
ATOM 818 C C . ASP A 1 102 ? 0.586 -6.584 -15.457 1.00 86.94 102 ASP A C 1
ATOM 820 O O . ASP A 1 102 ? 1.612 -7.015 -14.950 1.00 86.94 102 ASP A O 1
ATOM 824 N N . SER A 1 103 ? -0.198 -5.703 -14.832 1.00 90.31 103 SER A N 1
ATOM 825 C CA . SER A 1 103 ? 0.060 -5.126 -13.503 1.00 90.31 103 SER A CA 1
ATOM 826 C C . SER A 1 103 ? -1.054 -5.422 -12.491 1.00 90.31 103 SER A C 1
ATOM 828 O O . SER A 1 103 ? -0.937 -5.068 -11.316 1.00 90.31 103 SER A O 1
ATOM 830 N N . ILE A 1 104 ? -2.129 -6.091 -12.927 1.00 86.62 104 ILE A N 1
ATOM 831 C CA . ILE A 1 104 ? -3.318 -6.363 -12.109 1.00 86.62 104 ILE A CA 1
ATOM 832 C C . ILE A 1 104 ? -3.011 -7.223 -10.875 1.00 86.62 104 ILE A C 1
ATOM 834 O O . ILE A 1 104 ? -3.580 -7.000 -9.812 1.00 86.62 104 ILE A O 1
ATOM 838 N N . ASP A 1 105 ? -2.064 -8.156 -10.986 1.00 87.25 105 ASP A N 1
ATOM 839 C CA . ASP A 1 105 ? -1.627 -9.016 -9.886 1.00 87.25 105 ASP A CA 1
ATOM 840 C C . ASP A 1 105 ? -0.979 -8.204 -8.754 1.00 87.25 105 ASP A C 1
ATOM 842 O O . ASP A 1 105 ? -1.312 -8.370 -7.579 1.00 87.25 105 ASP A O 1
ATOM 846 N N . LEU A 1 106 ? -0.082 -7.281 -9.104 1.00 89.88 106 LEU A N 1
ATOM 847 C CA . LEU A 1 106 ? 0.589 -6.407 -8.146 1.00 89.88 106 LEU A CA 1
ATOM 848 C C . LEU A 1 106 ? -0.365 -5.358 -7.568 1.00 89.88 106 LEU A C 1
ATOM 850 O O . LEU A 1 106 ? -0.302 -5.079 -6.368 1.00 89.88 106 LEU A O 1
ATOM 854 N N . PHE A 1 107 ? -1.275 -4.822 -8.382 1.00 91.25 107 PHE A N 1
ATOM 855 C CA . PHE A 1 107 ? -2.336 -3.941 -7.902 1.00 91.25 107 PHE A CA 1
ATOM 856 C C . PHE A 1 107 ? -3.188 -4.624 -6.831 1.00 91.25 107 PHE A C 1
ATOM 858 O O . PHE A 1 107 ? -3.354 -4.070 -5.746 1.00 91.25 107 PHE A O 1
ATOM 865 N N . GLU A 1 108 ? -3.669 -5.846 -7.084 1.00 83.88 108 GLU A N 1
ATOM 866 C CA . GLU A 1 108 ? -4.473 -6.595 -6.114 1.00 83.88 108 GLU A CA 1
ATOM 867 C C . GLU A 1 108 ? -3.706 -6.839 -4.806 1.00 83.88 108 GLU A C 1
ATOM 869 O O . GLU A 1 108 ? -4.281 -6.733 -3.719 1.00 83.88 108 GLU A O 1
ATOM 874 N N . ILE A 1 109 ? -2.403 -7.132 -4.873 1.00 84.50 109 ILE A N 1
ATOM 875 C CA . ILE A 1 109 ? -1.562 -7.292 -3.677 1.00 84.50 109 ILE A CA 1
ATOM 876 C C . ILE A 1 109 ? -1.461 -5.970 -2.907 1.00 84.50 109 ILE A C 1
ATOM 878 O O . ILE A 1 109 ? -1.706 -5.954 -1.698 1.00 84.50 109 ILE A O 1
ATOM 882 N N . ALA A 1 110 ? -1.127 -4.870 -3.585 1.00 89.38 110 ALA A N 1
ATOM 883 C CA . ALA A 1 110 ? -0.995 -3.553 -2.965 1.00 89.38 110 ALA A CA 1
ATOM 884 C C . ALA A 1 110 ? -2.318 -3.094 -2.333 1.00 89.38 110 ALA A C 1
ATOM 886 O O . ALA A 1 110 ? -2.347 -2.683 -1.172 1.00 89.38 110 ALA A O 1
ATOM 887 N N . TRP A 1 111 ? -3.422 -3.244 -3.063 1.00 88.06 111 TRP A N 1
ATOM 888 C CA . TRP A 1 111 ? -4.769 -2.913 -2.612 1.00 88.06 111 TRP A CA 1
ATOM 889 C C . TRP A 1 111 ? -5.171 -3.702 -1.364 1.00 88.06 111 TRP A C 1
ATOM 891 O O . TRP A 1 111 ? -5.652 -3.138 -0.379 1.00 88.06 111 TRP A O 1
ATOM 901 N N . ASN A 1 112 ? -4.932 -5.016 -1.359 1.00 82.56 112 ASN A N 1
ATOM 902 C CA . ASN A 1 112 ? -5.216 -5.848 -0.193 1.00 82.56 112 ASN A CA 1
ATOM 903 C C . ASN A 1 112 ? -4.372 -5.437 1.019 1.00 82.56 112 ASN A C 1
ATOM 905 O O . ASN A 1 112 ? -4.895 -5.404 2.130 1.00 82.56 112 ASN A O 1
ATOM 909 N N . GLN A 1 113 ? -3.094 -5.095 0.827 1.00 85.50 113 GLN A N 1
ATOM 910 C CA . GLN A 1 113 ? -2.229 -4.649 1.921 1.00 85.50 113 GLN A CA 1
ATOM 911 C C . GLN A 1 113 ? -2.604 -3.266 2.470 1.00 85.50 113 GLN A C 1
ATOM 913 O O . GLN A 1 113 ? -2.525 -3.071 3.682 1.00 85.50 113 GLN A O 1
ATOM 918 N N . LEU A 1 114 ? -3.031 -2.328 1.620 1.00 86.06 114 LEU A N 1
ATOM 919 C CA . LEU A 1 114 ? -3.533 -1.015 2.045 1.00 86.06 114 LEU A CA 1
ATOM 920 C C . LEU A 1 114 ? -4.766 -1.151 2.941 1.00 86.06 114 LEU A C 1
ATOM 922 O O . LEU A 1 114 ? -4.826 -0.533 4.000 1.00 86.06 114 LEU A O 1
ATOM 926 N N . ASN A 1 115 ? -5.696 -2.038 2.577 1.00 82.06 115 ASN A N 1
ATOM 927 C CA . ASN A 1 115 ? -6.910 -2.308 3.355 1.00 82.06 115 ASN A CA 1
ATOM 928 C C . ASN A 1 115 ? -6.649 -2.928 4.742 1.00 82.06 115 ASN A C 1
ATOM 930 O O . ASN A 1 115 ? -7.553 -2.970 5.576 1.00 82.06 115 ASN A O 1
ATOM 934 N N . LEU A 1 116 ? -5.430 -3.410 5.013 1.00 80.81 116 LEU A N 1
ATOM 935 C CA . LEU A 1 116 ? -5.027 -3.868 6.346 1.00 80.81 116 LEU A CA 1
ATOM 936 C C . LEU A 1 116 ? -4.587 -2.714 7.263 1.00 80.81 116 LEU A C 1
ATOM 938 O O . LEU A 1 116 ? -4.503 -2.900 8.478 1.00 80.81 116 LEU A O 1
ATOM 942 N N . ILE A 1 117 ? -4.294 -1.535 6.709 1.00 81.88 117 ILE A N 1
ATOM 943 C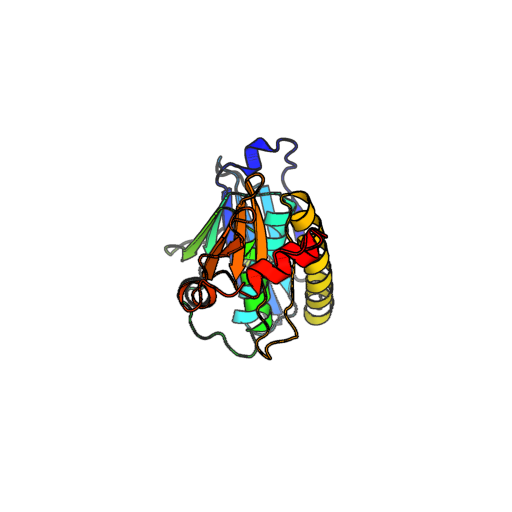 CA . ILE A 1 117 ? -3.867 -0.362 7.474 1.00 81.88 117 ILE A CA 1
ATOM 944 C C . ILE A 1 117 ? -5.105 0.360 7.999 1.00 81.88 117 ILE A C 1
ATOM 946 O O . ILE A 1 117 ? -6.006 0.722 7.250 1.00 81.88 117 ILE A O 1
ATOM 950 N N . HIS A 1 118 ? -5.136 0.608 9.308 1.00 77.88 118 HIS A N 1
ATOM 951 C CA . HIS A 1 118 ? -6.327 1.132 9.978 1.00 77.88 118 HIS A CA 1
ATOM 952 C C . HIS A 1 118 ? -6.744 2.523 9.478 1.00 77.88 118 HIS A C 1
ATOM 954 O O . HIS A 1 118 ? -7.927 2.857 9.448 1.00 77.88 118 HIS A O 1
ATOM 960 N N . ASN A 1 119 ? -5.770 3.366 9.137 1.00 86.62 119 ASN A N 1
ATOM 961 C CA . ASN A 1 119 ? -6.015 4.697 8.609 1.00 86.62 119 ASN A CA 1
ATOM 962 C C . ASN A 1 119 ? -4.840 5.127 7.725 1.00 86.62 119 ASN A C 1
ATOM 964 O O . ASN A 1 119 ? -3.740 5.347 8.233 1.00 86.62 119 ASN A O 1
ATOM 968 N N . TYR A 1 120 ? -5.069 5.270 6.424 1.00 93.81 120 TYR A N 1
ATOM 969 C CA . TYR A 1 120 ? -4.061 5.788 5.508 1.00 93.81 120 TYR A CA 1
ATOM 970 C C . TYR A 1 120 ? -4.613 6.935 4.659 1.00 93.81 120 TYR A C 1
ATOM 972 O O . TYR A 1 120 ? -5.826 7.062 4.487 1.00 93.81 120 TYR A O 1
ATOM 980 N N . THR A 1 121 ? -3.716 7.768 4.140 1.00 93.25 121 THR A N 1
ATOM 981 C CA . THR A 1 121 ? -3.974 8.582 2.946 1.00 93.25 121 THR A CA 1
ATOM 982 C C . THR A 1 121 ? -2.963 8.207 1.873 1.00 93.25 121 THR A C 1
ATOM 984 O O . THR A 1 121 ? -1.831 7.841 2.194 1.00 93.25 121 THR A O 1
ATOM 987 N N . LEU A 1 122 ? -3.370 8.258 0.608 1.00 93.06 122 LEU A N 1
ATOM 988 C CA . LEU A 1 122 ? -2.477 8.123 -0.534 1.00 93.06 122 LEU A CA 1
ATOM 989 C C . LEU A 1 122 ? -2.661 9.346 -1.426 1.00 93.06 122 LEU A C 1
ATOM 991 O O . LEU A 1 122 ? -3.726 9.555 -1.998 1.00 93.06 122 LEU A O 1
ATOM 995 N N . GLU A 1 123 ? -1.625 10.172 -1.523 1.00 92.38 123 GLU A N 1
ATOM 996 C CA . GLU A 1 123 ? -1.704 11.452 -2.222 1.00 92.38 123 GLU A CA 1
ATOM 997 C C . GLU A 1 123 ? -0.575 11.619 -3.238 1.00 92.38 123 GLU A C 1
ATOM 999 O O . GLU A 1 123 ? 0.551 11.132 -3.070 1.00 92.38 123 GLU A O 1
ATOM 1004 N N . LEU A 1 124 ? -0.884 12.360 -4.302 1.00 90.50 124 LEU A N 1
ATOM 1005 C CA . LEU A 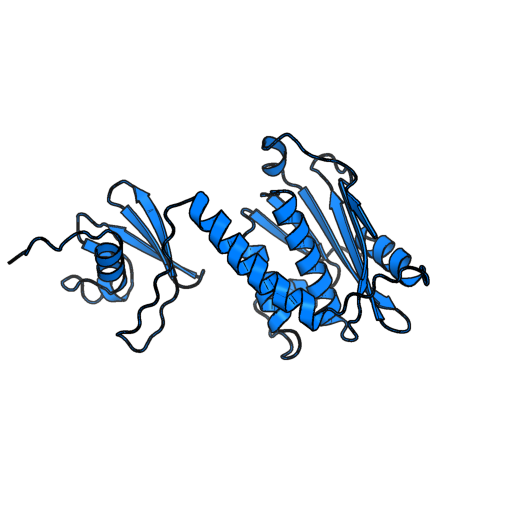1 124 ? 0.117 12.816 -5.251 1.00 90.50 124 LEU A CA 1
ATOM 1006 C C . LEU A 1 124 ? 0.993 13.884 -4.582 1.00 90.50 124 LEU A C 1
ATOM 1008 O O . LEU A 1 124 ? 0.497 14.871 -4.040 1.00 90.50 124 LEU A O 1
ATOM 1012 N N . SER A 1 125 ? 2.308 13.698 -4.634 1.00 86.81 125 SER A N 1
ATOM 1013 C CA . SER A 1 125 ? 3.274 14.704 -4.193 1.00 86.81 125 SER A CA 1
ATOM 1014 C C . SER A 1 125 ? 3.145 15.975 -5.042 1.00 86.81 125 SER A C 1
ATOM 1016 O O . SER A 1 125 ? 3.063 15.900 -6.263 1.00 86.81 125 SER A O 1
ATOM 1018 N N . ALA A 1 126 ? 3.153 17.147 -4.405 1.00 76.81 126 ALA A N 1
ATOM 1019 C CA . ALA A 1 126 ? 2.755 18.419 -5.017 1.00 76.81 126 ALA A CA 1
ATOM 1020 C C . ALA A 1 126 ? 3.681 19.009 -6.120 1.00 76.81 126 ALA A C 1
ATOM 1022 O O . ALA A 1 126 ? 3.328 20.065 -6.634 1.00 76.81 126 ALA A O 1
ATOM 1023 N N . GLU A 1 127 ? 4.798 18.359 -6.500 1.00 64.06 127 GLU A N 1
ATOM 1024 C CA . GLU A 1 127 ? 5.876 18.858 -7.407 1.00 64.06 127 GLU A CA 1
ATOM 1025 C C . GLU A 1 127 ? 6.522 20.204 -6.951 1.00 64.06 127 GLU A C 1
ATOM 1027 O O . GLU A 1 127 ? 5.893 21.028 -6.305 1.00 64.06 127 GLU A O 1
ATOM 1032 N N . GLU A 1 128 ? 7.786 20.590 -7.156 1.00 50.16 128 GLU A N 1
ATOM 1033 C CA . GLU A 1 128 ? 9.024 20.045 -7.714 1.00 50.16 128 GLU A CA 1
ATOM 1034 C C . GLU A 1 128 ? 10.018 19.831 -6.550 1.00 50.16 128 GLU A C 1
ATOM 1036 O O . GLU A 1 128 ? 10.314 20.749 -5.786 1.00 50.16 128 GLU A O 1
ATOM 1041 N N . GLY A 1 129 ? 10.568 18.633 -6.387 1.00 51.56 129 GLY A N 1
ATOM 1042 C CA . GLY A 1 129 ? 11.579 18.381 -5.358 1.00 51.56 129 GLY A CA 1
ATOM 1043 C C . GLY A 1 129 ? 11.803 16.898 -5.158 1.00 51.56 129 GLY A C 1
ATOM 1044 O O . GLY A 1 129 ? 10.841 16.133 -5.210 1.00 51.56 129 GLY A O 1
ATOM 1045 N N . ASN A 1 130 ? 13.061 16.493 -4.992 1.00 56.00 130 ASN A N 1
ATOM 1046 C CA . ASN A 1 130 ? 13.417 15.110 -4.697 1.00 56.00 130 ASN A CA 1
ATOM 1047 C C . ASN A 1 130 ? 12.743 14.709 -3.388 1.00 56.00 130 ASN A C 1
ATOM 1049 O O . ASN A 1 130 ? 13.129 15.154 -2.307 1.00 56.00 130 ASN A O 1
ATOM 1053 N N . THR A 1 131 ? 11.712 13.878 -3.488 1.00 73.56 131 THR A N 1
ATOM 1054 C CA . THR A 1 131 ? 11.258 13.125 -2.327 1.00 73.56 131 THR A CA 1
ATOM 1055 C C . THR A 1 131 ? 12.434 12.271 -1.845 1.00 73.56 131 THR A C 1
ATOM 1057 O O . THR A 1 131 ? 13.223 11.805 -2.673 1.00 73.56 131 THR A O 1
ATOM 1060 N N . PRO A 1 132 ? 12.568 12.015 -0.534 1.00 89.38 132 PRO A N 1
ATOM 1061 C CA . PRO A 1 132 ? 13.603 11.115 -0.027 1.00 89.38 132 PRO A CA 1
ATOM 1062 C C . PRO A 1 132 ? 13.635 9.764 -0.770 1.00 89.38 132 PRO A C 1
ATOM 1064 O O . PRO A 1 132 ? 14.698 9.200 -1.014 1.00 89.38 132 PRO A O 1
ATOM 1067 N N . ALA A 1 133 ? 12.474 9.275 -1.216 1.00 92.19 133 ALA A N 1
ATOM 1068 C CA . ALA A 1 133 ? 12.347 8.089 -2.057 1.00 92.19 133 ALA A CA 1
ATOM 1069 C C . ALA A 1 133 ? 13.037 8.200 -3.437 1.00 92.19 133 ALA A C 1
ATOM 1071 O O . ALA A 1 133 ? 13.633 7.231 -3.904 1.00 92.19 133 ALA A O 1
ATOM 1072 N N . GLU A 1 134 ? 13.009 9.353 -4.104 1.00 92.00 134 GLU A N 1
ATOM 1073 C CA . GLU A 1 134 ? 13.700 9.536 -5.390 1.00 92.00 134 GLU A CA 1
ATOM 1074 C C . GLU A 1 134 ? 15.218 9.581 -5.231 1.00 92.00 134 GLU A C 1
A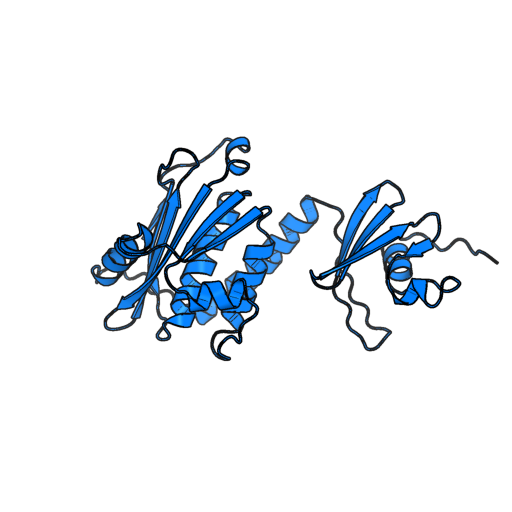TOM 1076 O O . GLU A 1 134 ? 15.931 8.962 -6.023 1.00 92.00 134 GLU A O 1
ATOM 1081 N N . ASP A 1 135 ? 15.720 10.240 -4.183 1.00 91.00 135 ASP A N 1
ATOM 1082 C CA . ASP A 1 135 ? 17.153 10.228 -3.865 1.00 91.00 135 ASP A CA 1
ATOM 1083 C C . ASP A 1 135 ? 17.647 8.791 -3.642 1.00 91.00 135 ASP A C 1
ATOM 1085 O O . ASP A 1 135 ? 18.713 8.394 -4.126 1.00 91.00 135 ASP A O 1
ATOM 1089 N N . LEU A 1 136 ? 16.826 7.966 -2.987 1.00 92.56 136 LEU A N 1
ATOM 1090 C CA . LEU A 1 136 ? 17.095 6.543 -2.795 1.00 92.56 136 LEU A CA 1
ATOM 1091 C C . LEU A 1 136 ? 17.040 5.747 -4.109 1.00 92.56 136 LEU A C 1
ATOM 1093 O O . LEU A 1 136 ? 17.836 4.817 -4.278 1.00 92.56 136 LEU A O 1
ATOM 1097 N N . CYS A 1 137 ? 16.179 6.115 -5.063 1.00 92.06 137 CYS A N 1
ATOM 1098 C CA . CYS A 1 137 ? 16.192 5.531 -6.408 1.00 92.06 137 CYS A CA 1
ATOM 1099 C C . CYS A 1 137 ? 17.499 5.857 -7.142 1.00 92.06 137 CYS A C 1
ATOM 1101 O O . CYS A 1 137 ? 18.135 4.960 -7.694 1.00 92.06 137 CYS A O 1
ATOM 1103 N N . ILE A 1 138 ? 17.935 7.120 -7.113 1.00 90.75 138 ILE A N 1
ATOM 1104 C CA . ILE A 1 138 ? 19.186 7.573 -7.744 1.00 90.75 138 ILE A CA 1
ATOM 1105 C C . ILE A 1 138 ? 20.389 6.848 -7.127 1.00 90.75 138 ILE A C 1
ATO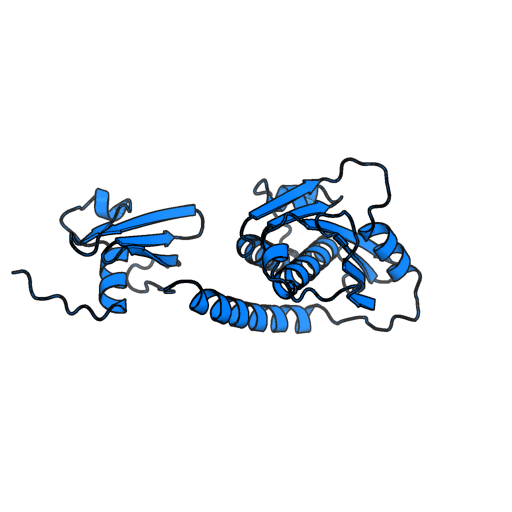M 1107 O O . ILE A 1 138 ? 21.289 6.383 -7.839 1.00 90.75 138 ILE A O 1
ATOM 1111 N N . LEU A 1 139 ? 20.389 6.691 -5.801 1.00 89.00 139 LEU A N 1
ATOM 1112 C CA . LEU A 1 139 ? 21.404 5.924 -5.086 1.00 89.00 139 LEU A CA 1
ATOM 1113 C C . LEU A 1 139 ? 21.429 4.452 -5.533 1.00 89.00 139 LEU A C 1
ATOM 1115 O O . LEU A 1 139 ? 22.506 3.900 -5.750 1.00 89.00 139 LEU A O 1
ATOM 1119 N N . ALA A 1 140 ? 20.266 3.826 -5.729 1.00 88.31 140 ALA A N 1
ATOM 1120 C CA . ALA A 1 140 ? 20.183 2.446 -6.207 1.00 88.31 140 ALA A CA 1
ATOM 1121 C C . ALA A 1 140 ? 20.701 2.309 -7.646 1.00 88.31 140 ALA A C 1
ATOM 1123 O O . ALA A 1 140 ? 21.458 1.384 -7.941 1.00 88.31 140 ALA A O 1
ATOM 1124 N N . SER A 1 141 ? 20.343 3.245 -8.528 1.00 85.88 141 SER A N 1
ATOM 1125 C CA . SER A 1 141 ? 20.735 3.231 -9.943 1.00 85.88 141 SER A CA 1
ATOM 1126 C C . SER A 1 141 ? 22.235 3.458 -10.149 1.00 85.88 141 SER A C 1
ATOM 1128 O O . SER A 1 141 ? 22.826 2.923 -11.088 1.00 85.88 141 SER A O 1
ATOM 1130 N N . SER A 1 142 ? 22.863 4.257 -9.282 1.00 82.88 142 SER A N 1
ATOM 1131 C CA . SER A 1 142 ? 24.292 4.591 -9.368 1.00 82.88 142 SER A CA 1
ATOM 1132 C C . SER A 1 142 ? 25.213 3.501 -8.813 1.00 82.88 142 SER A C 1
ATOM 1134 O O . SER A 1 142 ? 26.389 3.443 -9.179 1.00 82.88 142 SER A O 1
ATOM 1136 N N . ASN A 1 143 ? 24.694 2.603 -7.975 1.00 71.25 143 ASN A N 1
ATOM 1137 C CA . ASN A 1 143 ? 25.494 1.603 -7.284 1.00 71.25 143 ASN A CA 1
ATOM 1138 C C . ASN A 1 143 ? 25.510 0.273 -8.063 1.00 71.25 143 ASN A C 1
ATOM 1140 O O . ASN A 1 143 ? 24.627 -0.575 -7.922 1.00 71.25 143 ASN A O 1
ATOM 1144 N N . LYS A 1 144 ? 26.519 0.100 -8.931 1.00 59.47 144 LYS A N 1
ATOM 1145 C CA . LYS A 1 144 ? 26.684 -1.102 -9.775 1.00 59.47 144 LYS A CA 1
ATOM 1146 C C . LYS A 1 144 ? 26.990 -2.377 -8.980 1.00 59.47 144 LYS A C 1
ATOM 1148 O O . LYS A 1 144 ? 26.708 -3.458 -9.484 1.00 59.47 144 LYS A O 1
ATOM 1153 N N . ASP A 1 145 ? 27.490 -2.235 -7.753 1.00 53.31 145 ASP A N 1
ATOM 1154 C CA . ASP A 1 145 ? 27.940 -3.342 -6.898 1.00 53.31 145 ASP A CA 1
ATOM 1155 C C . ASP A 1 145 ? 26.834 -3.893 -5.975 1.00 53.31 145 ASP A C 1
ATOM 1157 O O . ASP A 1 145 ? 27.074 -4.782 -5.159 1.00 53.31 145 ASP A O 1
ATOM 1161 N N . VAL A 1 146 ? 25.598 -3.386 -6.077 1.00 50.44 146 VAL A N 1
ATOM 1162 C CA . VAL A 1 146 ? 24.463 -3.921 -5.312 1.00 50.44 146 VAL A CA 1
ATOM 1163 C C . VAL A 1 146 ? 23.913 -5.151 -6.040 1.00 50.44 146 VAL A C 1
ATOM 1165 O O . VAL A 1 146 ? 22.914 -5.079 -6.751 1.00 50.44 146 VAL A O 1
ATOM 1168 N N . GLU A 1 147 ? 24.556 -6.299 -5.823 1.00 45.91 147 GLU A N 1
ATOM 1169 C CA . GLU A 1 147 ? 24.148 -7.641 -6.289 1.00 45.91 147 GLU A CA 1
ATOM 1170 C C . GLU A 1 147 ? 22.811 -8.147 -5.698 1.00 45.91 147 GLU A C 1
ATOM 1172 O O . GLU A 1 147 ? 22.468 -9.317 -5.832 1.00 45.91 147 GLU A O 1
ATOM 1177 N N . ASN A 1 148 ? 21.990 -7.290 -5.088 1.00 49.47 148 ASN A N 1
ATOM 1178 C CA . ASN A 1 148 ? 20.655 -7.670 -4.615 1.00 49.47 148 ASN A CA 1
ATOM 1179 C C . ASN A 1 148 ? 19.614 -7.537 -5.730 1.00 49.47 148 ASN A C 1
ATOM 1181 O O . ASN A 1 148 ? 18.579 -6.895 -5.547 1.00 49.47 148 ASN A O 1
ATOM 1185 N N . ILE A 1 149 ? 19.892 -8.120 -6.895 1.00 51.03 149 ILE A N 1
ATOM 1186 C CA . ILE A 1 149 ? 18.879 -8.247 -7.936 1.00 51.03 149 ILE A CA 1
ATOM 1187 C C . ILE A 1 149 ? 17.994 -9.439 -7.561 1.00 51.03 149 ILE A C 1
ATOM 1189 O O . ILE A 1 149 ? 18.320 -10.583 -7.864 1.00 51.03 149 ILE A O 1
ATOM 1193 N N . ILE A 1 150 ? 16.911 -9.163 -6.83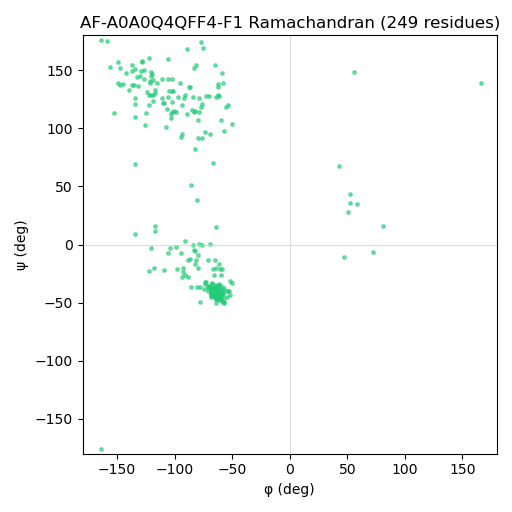7 1.00 54.06 150 ILE A N 1
ATOM 1194 C CA . ILE A 1 150 ? 15.930 -10.179 -6.444 1.00 54.06 150 ILE A CA 1
ATOM 1195 C C . ILE A 1 150 ? 15.122 -10.573 -7.686 1.00 54.06 150 ILE A C 1
ATOM 1197 O O . ILE A 1 150 ? 14.607 -9.700 -8.387 1.00 54.06 150 ILE A O 1
ATOM 1201 N N . ASP A 1 151 ? 15.032 -11.876 -7.965 1.00 51.19 151 ASP A N 1
ATOM 1202 C CA . ASP A 1 151 ? 14.099 -12.421 -8.954 1.00 51.19 151 ASP A CA 1
ATOM 1203 C C . ASP A 1 151 ? 12.674 -12.277 -8.403 1.00 51.19 151 ASP A C 1
ATOM 1205 O O . ASP A 1 151 ? 12.205 -13.075 -7.590 1.00 51.19 151 ASP A O 1
ATOM 1209 N N . ASN A 1 152 ? 12.020 -11.187 -8.807 1.00 52.00 152 ASN A N 1
ATOM 1210 C CA . ASN A 1 152 ? 10.762 -10.714 -8.237 1.00 52.00 152 ASN A CA 1
ATOM 1211 C C . ASN A 1 152 ? 9.615 -11.726 -8.375 1.00 52.00 152 ASN A C 1
ATOM 1213 O O . ASN A 1 152 ? 8.865 -11.902 -7.424 1.00 52.00 152 ASN A O 1
ATOM 1217 N N . ASP A 1 153 ? 9.494 -12.446 -9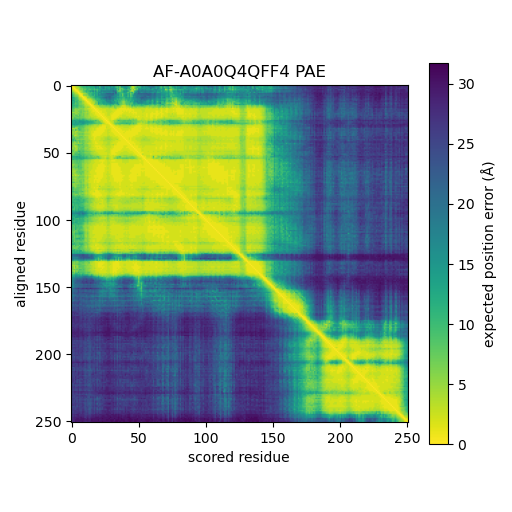.489 1.00 49.28 153 ASP A N 1
ATOM 1218 C CA . ASP A 1 153 ? 8.280 -13.235 -9.732 1.00 49.28 153 ASP A CA 1
ATOM 1219 C C . ASP A 1 153 ? 8.111 -14.414 -8.764 1.00 49.28 153 ASP A C 1
ATOM 1221 O O . ASP A 1 153 ? 7.003 -14.694 -8.312 1.00 49.28 153 ASP A O 1
ATOM 1225 N N . HIS A 1 154 ? 9.191 -15.109 -8.393 1.00 47.44 154 HIS A N 1
ATOM 1226 C CA . HIS A 1 154 ? 9.071 -16.291 -7.531 1.00 47.44 154 HIS A CA 1
ATOM 1227 C C . HIS A 1 154 ? 9.053 -15.940 -6.038 1.00 47.44 154 HIS A C 1
ATOM 1229 O O . HIS A 1 154 ? 8.301 -16.550 -5.275 1.00 47.44 154 HIS A O 1
ATOM 1235 N N . ASP A 1 155 ? 9.823 -14.929 -5.625 1.00 54.38 155 ASP A N 1
ATOM 1236 C CA . ASP A 1 155 ? 9.860 -14.488 -4.229 1.00 54.38 155 ASP A CA 1
ATOM 1237 C C . ASP A 1 155 ? 8.648 -13.625 -3.856 1.00 54.38 155 ASP A C 1
ATOM 1239 O O . ASP A 1 155 ? 8.142 -13.788 -2.749 1.00 54.38 155 ASP A O 1
ATOM 1243 N N . ILE A 1 156 ? 8.126 -12.765 -4.745 1.00 51.66 156 ILE A N 1
ATOM 1244 C CA . ILE A 1 156 ? 6.917 -11.965 -4.460 1.00 51.66 156 ILE A CA 1
ATOM 1245 C C . ILE A 1 156 ? 5.688 -12.870 -4.372 1.00 51.66 156 ILE A C 1
ATOM 1247 O O . ILE A 1 156 ? 4.920 -12.738 -3.426 1.00 51.66 156 ILE A O 1
ATOM 1251 N N . LEU A 1 157 ? 5.514 -13.841 -5.279 1.00 48.41 157 LEU A N 1
ATOM 1252 C CA . LEU A 1 157 ? 4.366 -14.758 -5.224 1.00 48.41 157 LEU A CA 1
ATOM 1253 C C . LEU A 1 157 ? 4.406 -15.677 -3.996 1.00 48.41 157 LEU A C 1
ATOM 1255 O O . LEU A 1 157 ? 3.375 -15.923 -3.365 1.00 48.41 157 LEU A O 1
ATOM 1259 N N . LYS A 1 158 ? 5.593 -16.165 -3.617 1.00 53.91 158 LYS A N 1
ATOM 1260 C CA . LYS A 1 158 ? 5.759 -16.967 -2.400 1.00 53.91 158 LYS A CA 1
ATOM 1261 C C . LYS A 1 158 ? 5.544 -16.127 -1.139 1.00 53.91 158 LYS A C 1
ATOM 1263 O O . LYS A 1 158 ? 4.819 -16.555 -0.246 1.00 53.91 158 LYS A O 1
ATOM 1268 N N . LYS A 1 159 ? 6.079 -14.903 -1.096 1.00 53.03 159 LYS A N 1
ATOM 1269 C CA . LYS A 1 159 ? 5.831 -13.955 -0.003 1.00 53.03 159 LYS A CA 1
ATOM 1270 C C . LYS A 1 159 ? 4.377 -13.514 0.073 1.00 53.03 159 LYS A C 1
ATOM 1272 O O . LYS A 1 159 ? 3.877 -13.369 1.174 1.00 53.03 159 LYS A O 1
ATOM 1277 N N . ALA A 1 160 ? 3.669 -13.362 -1.043 1.00 48.03 160 ALA A N 1
ATOM 1278 C CA . ALA A 1 160 ? 2.238 -13.067 -1.050 1.00 48.03 160 ALA A CA 1
ATOM 1279 C C . ALA A 1 160 ? 1.427 -14.215 -0.426 1.00 48.03 160 ALA A C 1
ATOM 1281 O O . ALA A 1 160 ? 0.472 -13.966 0.308 1.00 48.03 160 ALA A O 1
ATOM 1282 N N . ALA A 1 161 ? 1.830 -15.471 -0.650 1.00 53.03 161 ALA A N 1
ATOM 1283 C CA . ALA A 1 161 ? 1.242 -16.620 0.037 1.00 53.03 161 ALA A CA 1
ATOM 1284 C C . ALA A 1 161 ? 1.547 -16.608 1.549 1.00 53.03 161 ALA A C 1
ATOM 1286 O O . ALA A 1 161 ? 0.630 -16.786 2.354 1.00 53.03 161 ALA A O 1
ATOM 1287 N N . ASP A 1 162 ? 2.792 -16.317 1.934 1.00 53.19 162 ASP A N 1
ATOM 1288 C CA . ASP A 1 162 ? 3.209 -16.228 3.340 1.00 53.19 162 ASP A CA 1
ATOM 1289 C C . ASP A 1 162 ? 2.557 -15.031 4.065 1.00 53.19 162 ASP A C 1
ATOM 1291 O O . ASP A 1 162 ? 2.145 -15.147 5.217 1.00 53.19 162 ASP A O 1
ATOM 1295 N N . LEU A 1 163 ? 2.391 -13.889 3.390 1.00 46.59 163 LEU A N 1
ATOM 1296 C CA . LEU A 1 163 ? 1.689 -12.699 3.879 1.00 46.59 163 LEU A CA 1
ATOM 1297 C C . LEU A 1 163 ? 0.189 -12.930 3.962 1.00 46.59 163 LEU A C 1
ATOM 1299 O O . LEU A 1 163 ? -0.431 -12.459 4.906 1.00 46.59 163 LEU A O 1
ATOM 1303 N N . LYS A 1 164 ? -0.403 -13.694 3.041 1.00 47.09 164 LYS A N 1
ATOM 1304 C CA . LYS A 1 164 ? -1.789 -14.155 3.169 1.00 47.09 164 LYS A CA 1
ATOM 1305 C C . LYS A 1 164 ? -1.950 -15.014 4.422 1.00 47.09 164 LYS A C 1
ATOM 1307 O O . LYS A 1 164 ? -2.912 -14.828 5.161 1.00 47.09 164 LYS A O 1
ATOM 1312 N N . GLU A 1 165 ? -1.005 -15.910 4.702 1.00 47.75 165 GLU A N 1
ATOM 1313 C CA . GLU A 1 165 ? -1.011 -16.735 5.915 1.00 47.75 165 GLU A CA 1
ATOM 1314 C C . GLU A 1 165 ? -0.766 -15.906 7.191 1.00 47.75 165 GLU A C 1
ATOM 1316 O O . GLU A 1 165 ? -1.456 -16.098 8.195 1.00 47.75 165 GLU A O 1
ATOM 1321 N N . LEU A 1 166 ? 0.155 -14.938 7.153 1.00 43.66 166 LEU A N 1
ATOM 1322 C CA . LEU A 1 166 ? 0.461 -14.025 8.258 1.00 43.66 166 LEU A CA 1
ATOM 1323 C C . LEU A 1 166 ? -0.701 -13.064 8.539 1.00 43.66 166 LEU A C 1
ATOM 1325 O O . LEU A 1 166 ? -1.084 -12.905 9.698 1.00 43.66 166 LEU A O 1
ATOM 1329 N N . ALA A 1 167 ? -1.302 -12.491 7.494 1.00 43.50 167 ALA A N 1
ATOM 1330 C CA . ALA A 1 167 ? -2.523 -11.703 7.567 1.00 43.50 167 ALA A CA 1
ATOM 1331 C C . ALA A 1 167 ? -3.627 -12.552 8.191 1.00 43.50 167 ALA A C 1
ATOM 1333 O O . ALA A 1 167 ? -4.161 -12.145 9.211 1.00 43.50 167 ALA A O 1
ATOM 1334 N N . LEU A 1 168 ? -3.867 -13.785 7.723 1.00 44.31 168 LEU A N 1
ATOM 1335 C CA . LEU A 1 168 ? -4.797 -14.716 8.380 1.00 44.31 168 LEU A CA 1
ATOM 1336 C C . LEU A 1 168 ? -4.469 -14.929 9.870 1.00 44.31 168 LEU A C 1
ATOM 1338 O O . LEU A 1 168 ? -5.370 -15.020 10.702 1.00 44.31 168 LEU A O 1
ATOM 1342 N N . LYS A 1 169 ? -3.189 -15.024 10.236 1.00 42.53 169 LYS A N 1
ATOM 1343 C CA . LYS A 1 169 ? -2.742 -15.312 11.607 1.00 42.53 169 LYS A CA 1
ATOM 1344 C C . LYS A 1 169 ? -2.886 -14.119 12.560 1.00 42.53 169 LYS A C 1
ATOM 1346 O O . LYS A 1 169 ? -3.247 -14.321 13.720 1.00 42.53 169 LYS A O 1
ATOM 1351 N N . HIS A 1 170 ? -2.615 -12.899 12.095 1.00 40.03 170 HIS A N 1
ATOM 1352 C CA . HIS A 1 170 ? -2.779 -1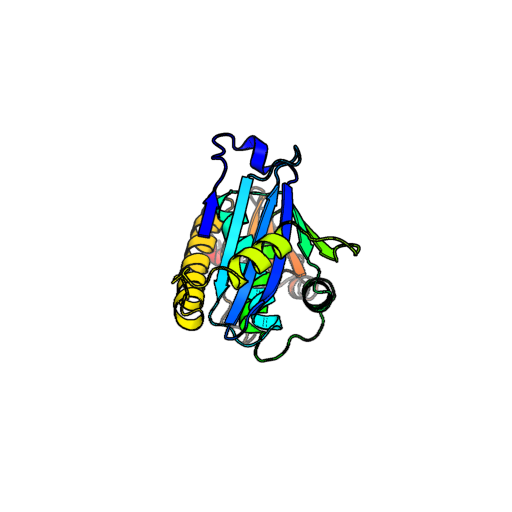1.663 12.870 1.00 40.03 170 HIS A CA 1
ATOM 1353 C C . HIS A 1 170 ? -4.240 -11.188 12.891 1.00 40.03 170 HIS A C 1
ATOM 1355 O O . HIS A 1 170 ? -4.739 -10.793 13.943 1.00 40.03 170 HIS A O 1
ATOM 1361 N N . TRP A 1 171 ? -4.960 -11.356 11.782 1.00 39.38 171 TRP A N 1
ATOM 1362 C CA . TRP A 1 171 ? -6.396 -11.099 11.645 1.00 39.38 171 TRP A CA 1
ATOM 1363 C C . TRP A 1 171 ? -7.229 -11.970 12.601 1.00 39.38 171 TRP A C 1
ATOM 1365 O O . TRP A 1 171 ? -8.134 -11.469 13.261 1.00 39.38 171 TRP A O 1
ATOM 1375 N N . ASN A 1 172 ? -6.867 -13.247 12.785 1.00 39.94 172 ASN A N 1
ATOM 1376 C CA . ASN A 1 172 ? -7.522 -14.151 13.746 1.00 39.94 172 ASN A CA 1
ATOM 1377 C C . ASN A 1 172 ? -7.245 -13.828 15.230 1.00 39.94 172 ASN A C 1
ATOM 1379 O O . ASN A 1 172 ? -7.895 -14.395 16.108 1.00 39.94 172 ASN A O 1
ATOM 1383 N N . ARG A 1 173 ? -6.260 -12.975 15.541 1.00 40.25 173 ARG A N 1
ATOM 1384 C CA . ARG A 1 173 ? -5.888 -12.631 16.926 1.00 40.2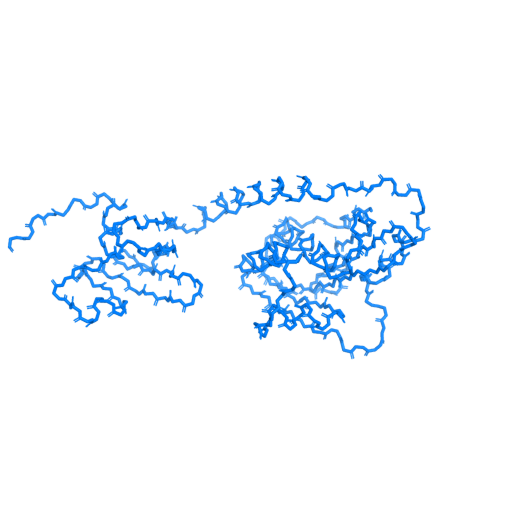5 173 ARG A CA 1
ATOM 1385 C C . ARG A 1 173 ? -6.589 -11.386 17.462 1.00 40.25 173 ARG A C 1
ATOM 1387 O O . ARG A 1 173 ? -6.668 -11.252 18.680 1.00 40.25 173 ARG A O 1
ATOM 1394 N N . ALA A 1 174 ? -7.052 -10.489 16.592 1.00 41.06 174 ALA A N 1
ATOM 1395 C CA . ALA A 1 174 ? -7.577 -9.189 17.006 1.00 41.06 174 ALA A CA 1
ATOM 1396 C C . ALA A 1 174 ? -9.098 -9.171 17.207 1.00 41.06 174 ALA A C 1
ATOM 1398 O O . ALA A 1 174 ? -9.560 -8.414 18.045 1.00 41.06 174 ALA A O 1
ATOM 1399 N N . ASN A 1 175 ? -9.862 -10.011 16.506 1.00 40.88 175 ASN A N 1
ATOM 1400 C CA . ASN A 1 175 ? -11.321 -10.081 16.607 1.00 40.88 175 ASN A CA 1
ATOM 1401 C C . ASN A 1 175 ? -11.794 -11.473 16.156 1.00 40.88 175 ASN A C 1
ATOM 1403 O O . ASN A 1 175 ? -11.113 -12.128 15.367 1.00 40.88 175 ASN A O 1
ATOM 1407 N N . HIS A 1 176 ? -12.942 -11.939 16.657 1.00 48.50 176 HIS A N 1
ATOM 1408 C CA . HIS A 1 176 ? -13.567 -13.220 16.290 1.00 48.50 176 HIS A CA 1
ATOM 1409 C C . HIS A 1 176 ? -14.054 -13.212 14.829 1.00 48.50 176 HIS A C 1
ATOM 1411 O O . HIS A 1 176 ? -15.253 -13.180 14.563 1.00 48.50 176 HIS A O 1
ATOM 1417 N N . LEU A 1 177 ? -13.106 -13.214 13.892 1.00 45.78 177 LEU A N 1
ATOM 1418 C CA . LEU A 1 177 ? -13.322 -13.094 12.460 1.00 45.78 177 LEU A CA 1
ATOM 1419 C C . LEU A 1 177 ? -13.415 -14.468 11.808 1.00 45.78 177 LEU A C 1
ATOM 1421 O O . LEU A 1 177 ? -12.496 -15.279 11.869 1.00 45.78 177 LEU A O 1
ATOM 1425 N N . TYR A 1 178 ? -14.554 -14.734 11.175 1.00 52.12 178 TYR A N 1
ATOM 1426 C CA . TYR A 1 178 ? -14.817 -15.996 10.492 1.00 52.12 178 TYR A CA 1
ATOM 1427 C C . TYR A 1 178 ? -14.826 -15.782 8.986 1.00 52.12 178 TYR A C 1
ATOM 1429 O O . TYR A 1 178 ? -15.665 -15.047 8.478 1.00 52.12 178 TYR A O 1
ATOM 1437 N N . TRP A 1 179 ? -13.954 -16.488 8.271 1.00 46.66 179 TRP A N 1
ATOM 1438 C CA . TRP A 1 179 ? -14.065 -16.633 6.822 1.00 46.66 179 TRP A CA 1
ATOM 1439 C C . TRP A 1 179 ? -15.122 -17.690 6.508 1.00 46.66 179 TRP A C 1
ATOM 1441 O O . TRP A 1 179 ? -15.055 -18.818 7.027 1.00 46.66 179 TRP A O 1
ATOM 1451 N N . ILE A 1 180 ? -16.110 -17.343 5.685 1.00 53.88 180 ILE A N 1
ATOM 1452 C CA . ILE A 1 180 ? -17.154 -18.289 5.296 1.00 53.88 180 ILE A CA 1
ATOM 1453 C C . ILE A 1 180 ? -17.393 -18.211 3.791 1.00 53.88 180 ILE A C 1
ATOM 1455 O O . ILE A 1 180 ? -17.654 -17.145 3.251 1.00 53.88 180 ILE A O 1
ATOM 1459 N N . VAL A 1 181 ? -17.304 -19.371 3.139 1.00 51.34 181 VAL A N 1
ATOM 1460 C CA . VAL A 1 181 ? -17.610 -19.550 1.718 1.00 51.34 181 VAL A CA 1
ATOM 1461 C C . VAL A 1 181 ? -18.936 -20.285 1.612 1.00 51.34 181 VAL A C 1
ATOM 1463 O O . VAL A 1 181 ? -19.040 -21.439 2.040 1.00 51.34 181 VAL A O 1
ATOM 1466 N N . ASN A 1 182 ? -19.946 -19.640 1.033 1.00 46.56 182 ASN A N 1
ATOM 1467 C CA . ASN A 1 182 ? -21.209 -20.299 0.730 1.00 46.56 182 ASN A CA 1
ATOM 1468 C C . ASN A 1 182 ? -21.122 -21.014 -0.626 1.00 46.56 182 ASN A C 1
ATOM 1470 O O . ASN A 1 182 ? -20.961 -20.382 -1.663 1.00 46.56 182 ASN A O 1
ATOM 1474 N N . LYS A 1 183 ? -21.229 -22.348 -0.618 1.00 49.12 183 LYS A N 1
ATOM 1475 C CA . LYS A 1 183 ? -21.199 -23.177 -1.838 1.00 49.12 183 LYS A CA 1
ATOM 1476 C C . LYS A 1 183 ? -22.583 -23.602 -2.342 1.00 49.12 183 LYS A C 1
ATOM 1478 O O . LYS A 1 183 ? -22.663 -24.316 -3.338 1.00 49.12 183 LYS A O 1
ATOM 1483 N N . LYS A 1 184 ? -23.674 -23.250 -1.650 1.00 45.34 184 LYS A N 1
ATOM 1484 C CA . LYS A 1 184 ? -25.011 -23.815 -1.923 1.00 45.34 184 LYS A CA 1
ATOM 1485 C C . LYS A 1 184 ? -25.863 -23.007 -2.905 1.00 45.34 184 LYS A C 1
ATOM 1487 O O . LYS A 1 184 ? -26.783 -23.585 -3.474 1.00 45.34 184 LYS A O 1
ATOM 1492 N N . SER A 1 185 ? -25.576 -21.726 -3.130 1.00 46.12 185 SER A N 1
ATOM 1493 C CA . SER A 1 185 ? -26.425 -20.833 -3.940 1.00 46.12 185 SER A CA 1
ATOM 1494 C C . SER A 1 185 ? -25.901 -20.542 -5.353 1.00 46.12 185 SER A C 1
ATOM 1496 O O . SER A 1 185 ? -26.579 -19.866 -6.120 1.00 46.12 185 SER A O 1
ATOM 1498 N N . GLY A 1 186 ? -24.720 -21.042 -5.734 1.00 44.84 186 GLY A N 1
ATOM 1499 C CA . GLY A 1 186 ? -24.076 -20.688 -7.009 1.00 44.84 186 GLY A CA 1
ATOM 1500 C C . GLY A 1 186 ? -23.513 -19.258 -7.052 1.00 44.84 186 GLY A C 1
ATOM 1501 O O . GLY A 1 186 ? -22.809 -18.920 -7.998 1.00 44.84 186 GLY A O 1
ATOM 1502 N N . SER A 1 187 ? -23.770 -18.447 -6.022 1.00 45.91 187 SER A N 1
ATOM 1503 C CA . SER A 1 187 ? -23.097 -17.180 -5.748 1.00 45.91 187 SER A CA 1
ATOM 1504 C C . SER A 1 187 ? -22.079 -17.395 -4.630 1.00 45.91 187 SER A C 1
ATOM 1506 O O . SER A 1 187 ? -22.459 -17.687 -3.495 1.00 45.91 187 SER A O 1
ATOM 1508 N N . GLU A 1 188 ? -20.793 -17.267 -4.945 1.00 54.47 188 GLU A N 1
ATOM 1509 C CA . GLU A 1 188 ? -19.733 -17.267 -3.940 1.00 54.47 188 GLU A CA 1
ATOM 1510 C C . GLU A 1 188 ? -19.726 -15.907 -3.238 1.00 54.47 188 GLU A C 1
ATOM 1512 O O . GLU A 1 188 ? -19.100 -14.956 -3.698 1.00 54.47 188 GLU A O 1
ATOM 1517 N N . SER A 1 189 ? -20.454 -15.789 -2.130 1.00 55.59 189 SER A N 1
ATOM 1518 C CA . SER A 1 189 ? -20.304 -14.645 -1.234 1.00 55.59 189 SER A CA 1
ATOM 1519 C C . SER A 1 189 ? -19.129 -14.905 -0.294 1.00 55.59 189 SER A C 1
ATOM 1521 O O . SER A 1 189 ? -19.137 -15.842 0.510 1.00 55.59 189 SER A O 1
ATOM 1523 N N . ILE A 1 190 ? -18.085 -14.089 -0.453 1.00 64.31 190 ILE A N 1
ATOM 1524 C CA . ILE A 1 190 ? -16.888 -14.081 0.386 1.00 64.31 190 ILE A CA 1
ATOM 1525 C C . ILE A 1 190 ? -17.005 -12.896 1.340 1.00 64.31 190 ILE A C 1
ATOM 1527 O O . ILE A 1 190 ? -17.134 -11.745 0.920 1.00 64.31 190 ILE A O 1
ATOM 1531 N N . GLY A 1 191 ? -16.948 -13.185 2.635 1.00 73.19 191 GLY A N 1
ATOM 1532 C CA . GLY A 1 191 ? -17.020 -12.161 3.662 1.00 73.19 191 GLY A CA 1
ATOM 1533 C C . GLY A 1 191 ? -16.439 -12.607 4.991 1.00 73.19 191 GLY A C 1
ATOM 1534 O O . GLY A 1 191 ? -16.033 -13.763 5.163 1.00 73.19 191 GLY A O 1
ATOM 1535 N N . TRP A 1 192 ? -16.396 -11.664 5.928 1.00 74.25 192 TRP A N 1
ATOM 1536 C CA . TRP A 1 192 ? -15.981 -11.906 7.307 1.00 74.25 192 TRP A CA 1
ATOM 1537 C C . TRP A 1 192 ? -17.007 -11.380 8.304 1.00 74.25 192 TRP A C 1
ATOM 1539 O O . TRP A 1 192 ? -17.805 -10.502 7.989 1.00 74.25 192 TRP A O 1
ATOM 1549 N N . MET A 1 193 ? -16.986 -11.933 9.517 1.00 79.75 193 MET A N 1
ATOM 1550 C CA . MET A 1 193 ? -17.886 -11.529 10.600 1.00 79.75 193 MET A CA 1
ATOM 1551 C C . MET A 1 193 ? -17.140 -10.915 11.771 1.00 79.75 193 MET A C 1
ATOM 1553 O O . MET A 1 193 ? -16.136 -11.468 12.184 1.00 79.75 193 MET A O 1
ATOM 1557 N N . GLU A 1 194 ? -17.664 -9.857 12.367 1.00 82.19 194 GLU A N 1
ATOM 1558 C CA . GLU A 1 194 ? -17.148 -9.249 13.592 1.00 82.19 194 GLU A CA 1
ATOM 1559 C C . GLU A 1 194 ? -18.219 -9.314 14.685 1.00 82.19 194 GLU A C 1
ATOM 1561 O O . GLU A 1 194 ? -19.360 -8.921 14.462 1.00 82.19 194 GLU A O 1
ATOM 1566 N N . GLN A 1 195 ? -17.882 -9.813 15.876 1.00 83.00 195 GLN A N 1
ATOM 1567 C CA . GLN A 1 195 ? -18.803 -9.776 17.012 1.00 83.00 195 GLN A CA 1
ATOM 1568 C C . GLN A 1 195 ? -18.732 -8.403 17.688 1.00 83.00 195 GLN A C 1
ATOM 1570 O O . GLN A 1 195 ? -17.711 -8.059 18.276 1.00 83.00 195 GLN A O 1
ATOM 1575 N N . VAL A 1 196 ? -19.827 -7.644 17.643 1.00 79.12 196 VAL A N 1
ATOM 1576 C CA . VAL A 1 196 ? -19.922 -6.288 18.224 1.00 79.12 196 VAL A CA 1
ATOM 1577 C C . VAL A 1 196 ? -20.733 -6.239 19.521 1.00 79.12 196 VAL A C 1
ATOM 1579 O O . VAL A 1 196 ? -20.766 -5.222 20.209 1.00 79.12 196 VAL A O 1
ATOM 1582 N N . GLY A 1 197 ? -21.368 -7.350 19.890 1.00 78.44 197 GLY A N 1
ATOM 1583 C CA . GLY A 1 197 ? -22.039 -7.543 21.171 1.00 78.44 197 GLY A CA 1
ATOM 1584 C C . GLY A 1 197 ? -22.306 -9.027 21.435 1.00 78.44 197 GLY A C 1
ATOM 1585 O O . GLY A 1 197 ? -22.043 -9.853 20.563 1.00 78.44 197 GLY A O 1
ATOM 1586 N N . PRO A 1 198 ? -22.849 -9.394 22.611 1.00 82.00 198 PRO A N 1
ATOM 1587 C CA . PRO A 1 198 ? -23.101 -10.795 22.961 1.00 82.00 198 PRO A CA 1
ATOM 1588 C C . PRO A 1 198 ? -23.897 -11.552 21.888 1.00 82.00 198 PRO A C 1
ATOM 1590 O O . PRO A 1 198 ? -23.485 -12.630 21.482 1.00 82.00 198 PRO A O 1
ATOM 1593 N N . GLU A 1 199 ? -24.945 -10.919 21.353 1.00 85.75 199 GLU A N 1
ATOM 1594 C CA . GLU A 1 199 ? -25.838 -11.476 20.321 1.00 85.75 199 GLU A CA 1
ATOM 1595 C C . GLU A 1 199 ? -25.806 -10.680 18.999 1.00 85.75 199 GLU A C 1
ATOM 1597 O O . GLU A 1 199 ? -26.657 -10.869 18.133 1.00 85.75 199 GLU A O 1
ATOM 1602 N N . HIS A 1 200 ? -24.843 -9.766 18.831 1.00 82.81 200 HIS A N 1
ATOM 1603 C CA . HIS A 1 200 ? -24.786 -8.857 17.681 1.00 82.81 200 HIS A CA 1
ATOM 1604 C C . HIS A 1 200 ? -23.495 -9.045 16.894 1.00 82.81 200 HIS A C 1
ATOM 1606 O O . HIS A 1 200 ? -22.395 -8.981 17.450 1.00 82.81 200 HIS A O 1
ATOM 1612 N N . TYR A 1 201 ? -23.640 -9.227 15.586 1.00 88.50 201 TYR A N 1
ATOM 1613 C CA . TYR A 1 201 ? -22.543 -9.472 14.662 1.00 88.50 201 TYR A CA 1
ATOM 1614 C C . TYR A 1 201 ? -22.645 -8.532 13.463 1.00 88.50 201 TYR A C 1
ATOM 1616 O O . TYR A 1 201 ? -23.735 -8.208 13.000 1.00 88.50 201 TYR A O 1
ATOM 1624 N N . LEU A 1 202 ? -21.507 -8.104 12.938 1.00 82.19 202 LEU A N 1
ATOM 1625 C CA . LEU A 1 202 ? -21.393 -7.444 11.648 1.00 82.19 202 LEU A CA 1
ATOM 1626 C C . LEU A 1 202 ? -20.881 -8.456 10.632 1.00 82.19 202 LEU A C 1
ATOM 1628 O O . LEU A 1 202 ? -19.918 -9.160 10.895 1.00 82.19 202 LEU A O 1
ATOM 1632 N N . TRP A 1 203 ? -21.522 -8.539 9.478 1.00 85.19 203 TRP A N 1
ATOM 1633 C CA . TRP A 1 203 ? -21.072 -9.276 8.309 1.00 85.19 203 TRP A CA 1
ATOM 1634 C C . TRP A 1 203 ? -20.567 -8.284 7.274 1.00 85.19 203 TRP A C 1
ATOM 1636 O O . TRP A 1 203 ? -21.286 -7.364 6.887 1.00 85.19 203 TRP A O 1
ATOM 1646 N N . HIS A 1 204 ? -19.350 -8.498 6.806 1.00 80.44 204 HIS A N 1
ATOM 1647 C CA . HIS A 1 204 ? -18.700 -7.694 5.791 1.00 80.44 204 HIS A CA 1
ATOM 1648 C C . HIS A 1 204 ? -18.655 -8.514 4.504 1.00 80.44 204 HIS A C 1
ATOM 1650 O O . HIS A 1 204 ? -17.837 -9.422 4.368 1.00 80.44 204 HIS A O 1
ATOM 1656 N N . GLU A 1 205 ? -19.560 -8.221 3.575 1.00 74.62 205 GLU A N 1
ATOM 1657 C CA . GLU A 1 205 ? -19.559 -8.797 2.233 1.00 74.62 205 GLU A CA 1
ATOM 1658 C C . GLU A 1 205 ? -18.702 -7.899 1.332 1.00 74.62 205 GLU A C 1
ATOM 1660 O O . GLU A 1 205 ? -19.045 -6.737 1.089 1.00 74.62 205 GLU A O 1
ATOM 1665 N N . SER A 1 206 ? -17.557 -8.433 0.889 1.00 64.50 206 SER A N 1
ATOM 1666 C CA . SER A 1 206 ? -16.651 -7.805 -0.084 1.00 64.50 206 SER A CA 1
ATOM 1667 C C . SER A 1 206 ? -16.408 -6.297 0.131 1.00 64.50 206 SER A C 1
ATOM 1669 O O . SER A 1 206 ? -16.877 -5.526 -0.692 1.00 64.50 206 SER A O 1
ATOM 1671 N N . ASN A 1 207 ? -15.733 -5.866 1.213 1.00 52.72 207 ASN A N 1
ATOM 1672 C CA . ASN A 1 207 ? -15.327 -4.473 1.573 1.00 52.72 207 ASN A CA 1
ATOM 1673 C C . ASN A 1 207 ? -16.379 -3.329 1.465 1.00 52.72 207 ASN A C 1
ATOM 1675 O O . ASN A 1 207 ? -16.131 -2.233 1.955 1.00 52.72 207 ASN A O 1
ATOM 1679 N N . LEU A 1 208 ? -17.547 -3.549 0.867 1.00 55.12 208 LEU A N 1
ATOM 1680 C CA . LEU A 1 208 ? -18.482 -2.530 0.385 1.00 55.12 208 LEU A CA 1
ATOM 1681 C C . LEU A 1 208 ? -19.857 -2.671 1.032 1.00 55.12 208 LEU A C 1
ATOM 1683 O O . LEU A 1 208 ? -20.611 -1.702 1.106 1.00 55.12 208 LEU A O 1
ATOM 1687 N N . HIS A 1 209 ? -20.193 -3.864 1.523 1.00 71.62 209 HIS A N 1
ATOM 1688 C CA . HIS A 1 209 ? -21.492 -4.126 2.116 1.00 71.62 209 HIS A CA 1
ATOM 1689 C C . HIS A 1 209 ? -21.333 -4.615 3.551 1.00 71.62 209 HIS A C 1
ATOM 1691 O O . HIS A 1 209 ? -20.719 -5.645 3.824 1.00 71.62 209 HIS A O 1
ATOM 1697 N N . LEU A 1 210 ? -21.918 -3.854 4.473 1.00 80.00 210 LEU A N 1
ATOM 1698 C CA . LEU A 1 210 ? -21.955 -4.169 5.891 1.00 80.00 210 LEU A CA 1
ATOM 1699 C C . LEU A 1 210 ? -23.383 -4.543 6.287 1.00 80.00 210 LEU A C 1
ATOM 1701 O O . LEU A 1 210 ? -24.309 -3.737 6.140 1.00 80.00 210 LEU A O 1
ATOM 1705 N N . TYR A 1 211 ? -23.565 -5.745 6.824 1.00 86.62 211 TYR A N 1
ATOM 1706 C CA . TYR A 1 211 ? -24.846 -6.203 7.345 1.00 86.62 211 TYR A CA 1
ATOM 1707 C C . TYR A 1 211 ? -24.754 -6.478 8.836 1.00 86.62 211 TYR A C 1
ATOM 1709 O O . TYR A 1 211 ? -23.861 -7.167 9.299 1.00 86.62 211 TYR A O 1
ATOM 1717 N N . MET A 1 212 ? -25.719 -5.988 9.598 1.00 88.12 212 MET A N 1
ATOM 1718 C CA . MET A 1 212 ? -25.857 -6.323 11.007 1.00 88.12 212 MET A CA 1
ATOM 1719 C C . MET A 1 212 ? -26.691 -7.595 11.127 1.00 88.12 212 MET A C 1
ATOM 1721 O O . MET A 1 212 ? -27.713 -7.730 10.450 1.00 88.12 212 MET A O 1
ATOM 1725 N N . ILE A 1 213 ? -26.253 -8.514 11.975 1.00 88.62 213 ILE A N 1
ATOM 1726 C CA . ILE A 1 213 ? -26.932 -9.754 12.322 1.00 88.62 213 ILE A CA 1
ATOM 1727 C C . ILE A 1 213 ? -27.226 -9.718 13.821 1.00 88.62 213 ILE A C 1
ATOM 1729 O O . ILE A 1 213 ? -26.313 -9.562 14.631 1.00 88.62 213 ILE A O 1
ATOM 1733 N N . ASP A 1 214 ? -28.497 -9.871 14.169 1.00 87.25 214 ASP A N 1
ATOM 1734 C CA . ASP A 1 214 ? -28.977 -10.078 15.534 1.00 87.25 214 ASP A CA 1
ATOM 1735 C C . ASP A 1 214 ? -29.318 -11.569 15.681 1.00 87.25 214 ASP A C 1
ATOM 1737 O O . ASP A 1 214 ? -30.219 -12.077 15.005 1.00 87.25 214 ASP A O 1
ATOM 1741 N N . LEU A 1 215 ? -28.548 -12.287 16.502 1.00 86.06 215 LEU A N 1
ATOM 1742 C CA . LEU A 1 215 ? -28.715 -13.725 16.727 1.00 86.06 215 LEU A CA 1
ATOM 1743 C C . LEU A 1 215 ? -29.932 -14.063 17.578 1.00 86.06 215 LEU A C 1
ATOM 1745 O O . LEU A 1 215 ? -30.555 -15.097 17.337 1.00 86.06 215 LEU A O 1
ATOM 1749 N N . GLU A 1 216 ? -30.279 -13.209 18.538 1.00 87.50 216 GLU A N 1
ATOM 1750 C CA . GLU A 1 216 ? -31.427 -13.420 19.417 1.00 87.50 216 GLU A CA 1
ATOM 1751 C C . GLU A 1 216 ? -32.721 -13.378 18.599 1.00 87.50 216 GLU A C 1
ATOM 1753 O O . GLU A 1 216 ? -33.591 -14.243 18.729 1.00 87.50 216 GLU A O 1
ATOM 1758 N N . GLN A 1 217 ? -32.814 -12.407 17.689 1.00 87.50 217 GLN A N 1
ATOM 1759 C CA . GLN A 1 217 ? -33.972 -12.229 16.815 1.00 87.50 217 GLN A CA 1
ATOM 1760 C C . GLN A 1 217 ? -33.867 -13.022 15.508 1.00 87.50 217 GLN A C 1
ATOM 1762 O O . GLN A 1 217 ? -34.863 -13.172 14.800 1.00 87.50 217 GLN A O 1
ATOM 1767 N N . LEU A 1 218 ? -32.680 -13.548 15.187 1.00 89.62 218 LEU A N 1
ATOM 1768 C CA . LEU A 1 218 ? -32.362 -14.223 13.923 1.00 89.62 218 LEU A CA 1
ATOM 1769 C C . LEU A 1 218 ? -32.596 -13.328 12.693 1.00 89.62 218 LEU A C 1
ATOM 1771 O O . LEU A 1 218 ? -33.000 -13.809 11.627 1.00 89.62 218 LEU A O 1
ATOM 1775 N N . ILE A 1 219 ? -32.334 -12.028 12.848 1.00 88.00 219 ILE A N 1
ATOM 1776 C CA . ILE A 1 219 ? -32.557 -10.995 11.832 1.00 88.00 219 ILE A CA 1
ATOM 1777 C C . ILE A 1 219 ? -31.223 -10.568 11.229 1.00 88.00 219 ILE A C 1
ATOM 1779 O O . ILE A 1 219 ? -30.219 -10.433 11.922 1.00 88.00 219 ILE A O 1
ATOM 1783 N N . CYS A 1 220 ? -31.218 -10.303 9.923 1.00 90.19 220 CYS A N 1
ATOM 1784 C CA . CYS A 1 220 ? -30.082 -9.706 9.229 1.00 90.19 220 CYS A CA 1
ATOM 1785 C C . CYS A 1 220 ? -30.505 -8.462 8.444 1.00 90.19 220 CYS A C 1
ATOM 1787 O O . CYS A 1 220 ? -31.566 -8.431 7.823 1.00 90.19 220 CYS A O 1
ATOM 1789 N N . SER A 1 221 ? -29.656 -7.437 8.411 1.00 88.06 221 SER A N 1
ATOM 1790 C CA . SER A 1 221 ? -29.935 -6.212 7.661 1.00 88.06 221 SER A CA 1
ATOM 1791 C C . SER A 1 221 ? -29.678 -6.325 6.151 1.00 88.06 221 SER A C 1
ATOM 1793 O O . SER A 1 221 ? -29.906 -5.336 5.447 1.00 88.06 221 SER A O 1
ATOM 1795 N N . CYS A 1 222 ? -29.252 -7.490 5.643 1.00 86.25 222 CYS A N 1
ATOM 1796 C CA . CYS A 1 222 ? -28.975 -7.708 4.221 1.00 86.25 222 CYS A CA 1
ATOM 1797 C C . CYS A 1 222 ? -30.235 -7.587 3.334 1.00 86.25 222 CYS A C 1
ATOM 1799 O O . CYS A 1 222 ? -31.358 -7.826 3.802 1.00 86.25 222 CYS A O 1
ATOM 1801 N N . PRO A 1 223 ? -30.082 -7.248 2.037 1.00 82.44 223 PRO A N 1
ATOM 1802 C CA . PRO A 1 223 ? -31.213 -7.066 1.124 1.00 82.44 223 PRO A CA 1
ATOM 1803 C C . PRO A 1 223 ? -32.122 -8.295 1.011 1.00 82.44 223 PRO A C 1
ATOM 1805 O O . PRO A 1 223 ? -33.344 -8.156 0.934 1.00 82.44 223 PRO A O 1
ATOM 1808 N N . GLU A 1 224 ? -31.544 -9.499 1.031 1.00 82.62 224 GLU A N 1
ATOM 1809 C CA . GLU A 1 224 ? -32.300 -10.746 0.911 1.00 82.62 224 GLU A CA 1
ATOM 1810 C C . GLU A 1 224 ? -33.240 -10.960 2.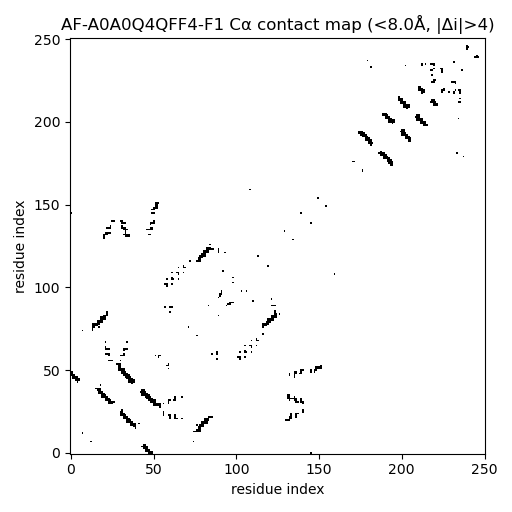104 1.00 82.62 224 GLU A C 1
ATOM 1812 O O . GLU A 1 224 ? -34.423 -11.251 1.916 1.00 82.62 224 GLU A O 1
ATOM 1817 N N . HIS A 1 225 ? -32.751 -10.743 3.327 1.00 84.62 225 HIS A N 1
ATOM 1818 C CA . HIS A 1 225 ? -33.568 -10.893 4.528 1.00 84.62 225 HIS A CA 1
ATOM 1819 C C . HIS A 1 225 ? -34.657 -9.818 4.616 1.00 84.62 225 HIS A C 1
ATOM 1821 O O . HIS A 1 225 ? -35.798 -10.127 4.947 1.00 84.62 225 HIS A O 1
ATOM 1827 N N . ARG A 1 226 ? -34.359 -8.569 4.224 1.00 81.50 226 ARG A N 1
ATOM 1828 C CA . ARG A 1 226 ? -35.382 -7.507 4.134 1.00 81.50 226 ARG A CA 1
ATOM 1829 C C . ARG A 1 226 ? -36.505 -7.861 3.158 1.00 81.50 226 ARG A C 1
ATOM 1831 O O . ARG A 1 226 ? -37.655 -7.502 3.396 1.00 81.50 226 ARG A O 1
ATOM 1838 N N . LYS A 1 227 ? -36.179 -8.554 2.062 1.00 81.62 227 LYS A N 1
ATOM 1839 C CA . LYS A 1 227 ? -37.157 -9.004 1.062 1.00 81.62 227 LYS A CA 1
ATOM 1840 C C . LYS A 1 227 ? -38.012 -10.171 1.568 1.00 81.62 227 LYS A C 1
ATOM 1842 O O . LYS A 1 227 ? -39.182 -10.263 1.199 1.00 81.62 227 LYS A O 1
ATOM 1847 N N . TYR A 1 228 ? -37.451 -11.036 2.414 1.00 85.75 228 TYR A N 1
ATOM 1848 C CA . TYR A 1 228 ? -38.111 -12.233 2.939 1.00 85.75 228 TYR A CA 1
ATOM 1849 C C . TYR A 1 228 ? -37.906 -12.386 4.460 1.00 85.75 228 TYR A C 1
ATOM 1851 O O . TYR A 1 228 ? -37.242 -13.328 4.889 1.00 85.75 228 TYR A O 1
ATOM 1859 N N . PRO A 1 229 ? -38.511 -11.525 5.301 1.00 78.94 229 PRO A N 1
ATOM 1860 C CA . PRO A 1 229 ? -38.225 -11.475 6.743 1.00 78.94 229 PRO A CA 1
ATOM 1861 C C . PRO A 1 229 ? -38.614 -12.753 7.504 1.00 78.94 229 PRO A C 1
ATOM 1863 O O . PRO A 1 229 ? -38.082 -13.034 8.570 1.00 78.94 229 PRO A O 1
ATOM 1866 N N . MET A 1 230 ? -39.511 -13.568 6.939 1.00 83.19 230 MET A N 1
ATOM 1867 C CA . MET A 1 230 ? -39.914 -14.858 7.516 1.00 83.19 230 MET A CA 1
ATOM 1868 C C . MET A 1 230 ? -38.897 -15.984 7.248 1.00 83.19 230 MET A C 1
ATOM 1870 O O . MET A 1 230 ? -39.046 -17.082 7.780 1.00 83.19 230 MET A O 1
ATOM 1874 N N . LYS A 1 231 ? -37.887 -15.751 6.397 1.00 83.81 231 LYS A N 1
ATOM 1875 C CA . LYS A 1 231 ? -36.862 -16.733 6.029 1.00 83.81 231 LYS A CA 1
ATOM 1876 C C . LYS A 1 231 ? -35.488 -16.243 6.492 1.00 83.81 231 LYS A C 1
ATOM 1878 O O . LYS A 1 231 ? -35.076 -15.120 6.205 1.00 83.81 231 LYS A O 1
ATOM 1883 N N . ARG A 1 232 ? -34.741 -17.113 7.175 1.00 87.75 232 ARG A N 1
ATOM 1884 C CA . ARG A 1 232 ? -33.333 -16.846 7.507 1.00 87.75 232 ARG A CA 1
ATOM 1885 C C . ARG A 1 232 ? -32.530 -16.722 6.214 1.00 87.75 232 ARG A C 1
ATOM 1887 O O . ARG A 1 232 ? -32.618 -17.609 5.362 1.00 87.75 232 ARG A O 1
ATOM 1894 N N . CYS A 1 233 ? -31.771 -15.639 6.078 1.00 87.25 233 CYS A N 1
ATOM 1895 C CA . CYS A 1 233 ? -30.822 -15.501 4.977 1.00 87.25 233 CYS A CA 1
ATOM 1896 C C . CYS A 1 233 ? -29.582 -16.362 5.228 1.00 87.25 233 CYS A C 1
ATOM 1898 O O . CYS A 1 233 ? -29.351 -16.849 6.342 1.00 87.25 233 CYS A O 1
ATOM 1900 N N . ASP A 1 234 ? -28.751 -16.492 4.201 1.00 84.94 234 ASP A N 1
ATOM 1901 C CA . ASP A 1 234 ? -27.544 -17.309 4.272 1.00 84.94 234 ASP A CA 1
ATOM 1902 C C . ASP A 1 234 ? -26.558 -16.802 5.332 1.00 84.94 234 ASP A C 1
ATOM 1904 O O . ASP A 1 234 ? -26.031 -17.614 6.088 1.00 84.94 234 ASP A O 1
ATOM 1908 N N . HIS A 1 235 ? -26.424 -15.481 5.510 1.00 85.94 235 HIS A N 1
ATOM 1909 C CA . HIS A 1 235 ? -25.594 -14.895 6.573 1.00 85.94 235 HIS A CA 1
ATOM 1910 C C . HIS A 1 235 ? -25.954 -15.410 7.982 1.00 85.94 235 HIS A C 1
ATOM 1912 O O . HIS A 1 235 ? -25.071 -15.787 8.750 1.00 85.94 235 HIS A O 1
ATOM 1918 N N . VAL A 1 236 ? -27.252 -15.479 8.316 1.00 86.50 236 VAL A N 1
ATOM 1919 C CA . VAL A 1 236 ? -27.726 -15.969 9.625 1.00 86.50 236 VAL A CA 1
ATOM 1920 C C . VAL A 1 236 ? -27.462 -17.467 9.766 1.00 86.50 236 VAL A C 1
ATOM 1922 O O . VAL A 1 236 ? -26.966 -17.910 10.799 1.00 86.50 236 VAL A O 1
ATOM 1925 N N . ASN A 1 237 ? -27.766 -18.258 8.731 1.00 86.62 237 ASN A N 1
ATOM 1926 C CA . ASN A 1 237 ? -27.545 -19.707 8.767 1.00 86.62 237 ASN A CA 1
ATOM 1927 C C . ASN A 1 237 ? -26.056 -20.044 8.926 1.00 86.62 237 ASN A C 1
ATOM 1929 O O . ASN A 1 237 ? -25.701 -20.889 9.743 1.00 86.62 237 ASN A O 1
ATOM 1933 N N . MET A 1 238 ? -25.189 -19.335 8.203 1.00 83.12 238 MET A N 1
ATOM 1934 C CA . MET A 1 238 ? -23.737 -19.486 8.281 1.00 83.12 238 MET A CA 1
ATOM 1935 C C . MET A 1 238 ? -23.193 -19.141 9.673 1.00 83.12 238 MET A C 1
ATOM 1937 O O . MET A 1 238 ? -22.351 -19.873 10.198 1.00 83.12 238 MET A O 1
ATOM 1941 N N . LEU A 1 239 ? -23.691 -18.067 10.297 1.00 84.00 239 LEU A N 1
ATOM 1942 C CA . LEU A 1 239 ? -23.312 -17.694 11.661 1.00 84.00 239 LEU A CA 1
ATOM 1943 C C . LEU A 1 239 ? -23.733 -18.767 12.680 1.00 84.00 239 LEU A C 1
ATOM 1945 O O . LEU A 1 239 ? -22.918 -19.179 13.504 1.00 84.00 239 LEU A O 1
ATOM 1949 N N . LEU A 1 240 ? -24.965 -19.279 12.588 1.00 85.69 240 LEU A N 1
ATOM 1950 C CA . LEU A 1 240 ? -25.454 -20.351 13.465 1.00 85.69 240 LEU A CA 1
ATOM 1951 C C . LEU A 1 240 ? -24.632 -21.640 13.330 1.00 85.69 240 LEU A C 1
ATOM 1953 O O . LEU A 1 240 ? -24.263 -22.244 14.341 1.00 85.69 240 LEU A O 1
ATOM 1957 N N . GLU A 1 241 ? -24.316 -22.043 12.094 1.00 83.75 241 GLU A N 1
ATOM 1958 C CA . GLU A 1 241 ? -23.458 -23.201 11.815 1.00 83.75 241 GLU A CA 1
ATOM 1959 C C . GLU A 1 241 ? -22.067 -23.023 12.440 1.00 83.75 241 GLU A C 1
ATOM 1961 O O . GLU A 1 241 ? -21.550 -23.946 13.072 1.00 83.75 241 GLU A O 1
ATOM 1966 N N . LYS A 1 242 ? -21.470 -21.829 12.324 1.00 79.25 242 LYS A N 1
ATOM 1967 C CA . LYS A 1 242 ? -20.145 -21.531 12.892 1.00 79.25 242 LYS A CA 1
ATOM 1968 C C . LYS A 1 242 ? -20.118 -21.542 14.412 1.00 79.25 242 LYS A C 1
ATOM 1970 O O . LYS A 1 242 ? -19.163 -22.056 14.990 1.00 79.25 242 LYS A O 1
ATOM 1975 N N . LEU A 1 243 ? -21.144 -20.996 15.054 1.00 80.44 243 LEU A N 1
ATOM 1976 C CA . LEU A 1 243 ? -21.216 -20.940 16.512 1.00 80.44 243 LEU A CA 1
ATOM 1977 C C . LEU A 1 243 ? -21.591 -22.290 17.142 1.00 80.44 243 LEU A C 1
ATOM 1979 O O . LEU A 1 243 ? -21.669 -22.388 18.365 1.00 80.44 243 LEU A O 1
ATOM 1983 N N . ASN A 1 244 ? -21.820 -23.339 16.336 1.00 80.00 244 ASN A N 1
ATOM 1984 C CA . ASN A 1 244 ? -22.361 -24.625 16.789 1.00 80.00 244 ASN A CA 1
ATOM 1985 C C . ASN A 1 244 ? -23.637 -24.460 17.633 1.00 80.00 244 ASN A C 1
ATOM 1987 O O . ASN A 1 244 ? -23.951 -25.298 18.486 1.00 80.00 244 ASN A O 1
ATOM 1991 N N . VAL A 1 245 ? -24.392 -23.386 17.388 1.00 73.12 245 VAL A N 1
ATOM 1992 C CA . VAL A 1 245 ? -25.684 -23.168 18.026 1.00 73.12 245 VAL A CA 1
ATOM 1993 C C . VAL A 1 245 ? -26.630 -24.142 17.351 1.00 73.12 245 VAL A C 1
ATOM 1995 O O . VAL A 1 245 ? -27.118 -23.909 16.245 1.00 73.12 245 VAL A O 1
ATOM 1998 N N . LYS A 1 246 ? -26.846 -25.297 17.992 1.00 61.72 246 LYS A N 1
ATOM 1999 C CA . LYS A 1 246 ? -27.890 -26.225 17.562 1.00 61.72 246 LYS A CA 1
ATOM 2000 C C . LYS A 1 246 ? -29.173 -25.418 17.512 1.00 61.72 246 LYS A C 1
ATOM 2002 O O . LYS A 1 246 ? -29.577 -24.879 18.537 1.00 61.72 246 LYS A O 1
ATOM 2007 N N . SER A 1 247 ? -29.795 -25.342 16.339 1.00 55.16 247 SER A N 1
ATOM 2008 C CA . SER A 1 247 ? -31.139 -24.803 16.212 1.00 55.16 247 SER A CA 1
ATOM 2009 C C . SER A 1 247 ? -32.038 -25.624 17.131 1.00 55.16 247 SER A C 1
ATOM 2011 O O . SER A 1 247 ? -32.433 -26.741 16.792 1.00 55.16 247 SER A O 1
ATOM 2013 N N . SER A 1 248 ? -32.303 -25.118 18.330 1.00 51.28 248 SER A N 1
ATOM 2014 C CA . SER A 1 248 ? -33.394 -25.597 19.158 1.00 51.28 248 SER A CA 1
ATOM 2015 C C . SER A 1 248 ? -34.635 -25.469 18.287 1.00 51.28 248 SER A C 1
ATOM 2017 O O . SER A 1 248 ? -34.925 -24.392 17.773 1.00 51.28 248 SER A O 1
ATOM 2019 N N . ASN A 1 249 ? -35.278 -26.603 18.015 1.00 41.38 249 ASN A N 1
ATOM 2020 C CA . ASN A 1 249 ? -36.456 -26.692 17.165 1.00 41.38 249 ASN A CA 1
ATOM 2021 C C . ASN A 1 249 ? -37.500 -25.657 17.609 1.00 41.38 249 ASN A C 1
ATOM 2023 O O . ASN A 1 249 ? -38.197 -25.873 18.599 1.00 41.38 249 ASN A O 1
ATOM 2027 N N . CYS A 1 250 ? -37.620 -24.559 16.866 1.00 43.28 250 CYS A N 1
ATOM 2028 C CA . CYS A 1 250 ? -38.840 -23.773 16.844 1.00 43.28 250 CYS A CA 1
ATOM 2029 C C . CYS A 1 250 ? -39.791 -24.513 15.902 1.00 43.28 250 CYS A C 1
ATOM 2031 O O . CYS A 1 250 ? -39.531 -24.586 14.698 1.00 43.28 250 CYS A O 1
ATOM 2033 N N . GLY A 1 251 ? -40.800 -25.159 16.490 1.00 35.16 251 GLY A N 1
ATOM 2034 C CA . GLY A 1 251 ? -41.980 -25.632 15.768 1.00 35.16 251 GLY A CA 1
ATOM 2035 C C . GLY A 1 251 ? -42.862 -24.482 15.308 1.00 35.16 251 GLY A C 1
ATOM 2036 O O . GLY A 1 251 ? -42.677 -23.353 15.817 1.00 35.16 251 GLY A O 1
#

Secondary structure (DSSP, 8-state):
-EEE------TTGGGSEEEEEEEEEEETTEEEEEEEEE-TTS-EEEEEEEEES---HHHHHHHHHHHHHHHHHHTT--EEEEEES-HHHHHHHHS-PPPPTTTHHHHHHHHHHHTTSSEEEEEE--SSS--HHHHHHHHHHH-TT----B-HHHHHHHHHHHHHHHHHHHHHHHS--EEEE--SSSS--EEEEEEEETTEEEEEETTTEEEEEETTTTEE-SHHHHH-TTS--HHHHHHHHHTT-------

pLDDT: mean 76.59, std 17.68, range [35.16, 96.0]

Sequence (251 aa):
MNRQLRFYENKELGNLRHKASFAAAHSPDSMSIGISIEDPSGMTIWEVSKRIRESHFERAVYCALIELLEIIHQLEILRIDITCKHSDIVEQIEADREVAADSIDLFEIAWNQLNLIHNYTLELSAEEGNTPAEDLCILASSNKDVENIIDNDHDILKKAADLKELALKHWNRANHLYWIVNKKSGSESIGWMEQVGPEHYLWHESNLHLYMIDLEQLICSCPEHRKYPMKRCDHVNMLLEKLNVKSSNCG

Mean predicted aligned error: 15.52 Å

Radius of gyration: 22.02 Å; Cα contacts (8 Å, |Δi|>4): 417; chains: 1; bounding box: 70×47×41 Å

Foldseek 3Di:
DKDFPDDDPDPVQLVAEKEKEKEWDDAPQFIWIWIWIAGPVRHTGIIDTATERDDDRLLRRLVRLLVNLVVNVVNSRQHYEYEYQDVVLLCVQPVVDDDPPVNVVSNVSSNVSVVVRNYYHYDYDPDDDDDNGNVSRVVNNPDPPPPPHDPCPPVVVVVSVVVVVVCVVVVVVPFVWDFDFDPPPVDGFTWIWGDPDPQWIWIGTPVPDIWIAGLVQLAIPDPVCVVPVVDRDPVSVRVCVVVVVPPPDDD

Solvent-accessible surface area (backbone atoms only — not comparable to full-atom values): 14072 Å² total; per-residue (Å²): 89,80,45,78,71,66,85,81,90,57,74,73,58,22,71,41,57,27,40,35,32,36,29,54,40,87,37,101,91,30,28,11,23,5,30,30,33,26,42,75,87,70,48,74,36,35,40,34,24,34,44,37,73,39,87,51,69,69,51,35,38,40,51,25,50,37,54,48,48,53,50,37,59,75,64,55,48,36,24,38,42,36,35,31,77,55,58,68,62,48,39,38,70,76,63,76,43,90,66,57,86,94,37,43,70,51,48,53,52,36,53,56,53,55,72,69,42,80,40,71,48,77,42,68,54,88,77,87,74,81,48,69,7,46,55,24,14,54,52,22,58,69,43,86,83,66,82,63,64,48,68,52,73,66,54,49,56,51,46,51,52,52,46,51,50,47,47,53,57,54,53,58,71,76,47,76,54,46,83,50,78,48,81,85,77,86,56,79,55,55,36,40,32,42,70,80,46,100,51,32,34,37,36,35,44,65,100,77,42,80,26,50,33,35,61,85,78,58,44,49,67,40,74,68,20,70,75,37,76,94,46,75,39,69,71,57,54,53,51,36,63,72,68,66,54,73,79,74,82,80,126

Nearest PDB structures (foldseek):
  4e19-assembly2_B  TM=9.093E-01  e=1.100E-08  Halobacterium salinarum NRC-1
  3hst-assembly2_B  TM=8.698E-01  e=9.418E-08  Mycobacterium tuberculosis
  3hst-assembly4_D  TM=9.035E-01  e=3.942E-07  Mycobacterium tuberculosis
  1g15-assembly1_A  TM=7.233E-01  e=4.135E-05  Escherichia coli
  1kva-assembly1_A  TM=6.393E-01  e=1.690E-05  Escherichia coli